Protein AF-A0A7C7EI63-F1 (afdb_monomer_lite)

Sequence (314 aa):
MAASKFYIKRIAAGIENISIYCFCPLELQDSSFSVWEKRGFAGEYRELDGTHIYKEIALLNDNMLSFCFCIQRNDSKWDRIYSAFRLQAVTQDGSAETAEGPCYVTEFDNISLSDYDYPRSHTIKGLQVNMVDDALKLGIGHAALNLNLPGIMIPEDTGDAIKYQMEGETFFFHRLRVEAFDKKVKELSDNGVAVTLILLNSKRWDGVLVHQELEQELIHPDYDPEGFISAFPIVTERGLKRFRAFVEFAAERYTRPDQRYGRACGYMSIVTETAILTGEWHIIHIPIIFSGRISGTIKQPGMTLTQARLHLKT

Foldseek 3Di:
DPAFQKAFPAWEDEQWKIKTKIKHWPLLVPWDKWKWKAAADPGDTDTDDCPAWDWDWDDPDPTMIIIITIHTQDPPQDGCQRIFMWMWTQGPVRDITIHYYGRHHPYYDHNAPFDDDQFDFPDPAEDADPDQVVCVVVRHQEYEYEDELLQWWDPDDPVPWDWFDHSNDTTTTDVVSLLVVLVSQASCQVSNHAYEYEYFYFCDDPNDGGDPVCCPQAAAPPDDPVDGTGAQNSNDPSSVVSVVSVLVVVQCQASDPVCPSHHHAHYAYDGPDPPPPPPDDDRPPPCSDYHDPPPDPPPDPPDDPPPPPPDDDD

Secondary structure (DSSP, 8-state):
-PPPS-EEEEEEE-SSEEEEEEEEEGGGTTSEEEEEEE-SSSPPEEEPPGGG-EEEEEEEETTEEEEEEEEESB-SS-BGGG-EEEEEEE-TTS-EEEPBS--S--EE-S--S--PPPPPPS---EEE-S-HHHHHHTT-SEEEEEEEHHHHEESS--SSPEEEEETTEEEEE-HHHHHHHHHHHHHHHHTT-EEEEEEE--SEETTEEPPGGGHHHHS-TT--TT-SSPPP-TTSHHHHHHHHHHHHHHHHHHS-TT-BTB-EEEEEE----S-TTT------------S---------TT------------

pLDDT: mean 78.02, std 22.66, range [21.31, 98.12]

Structure (mmCIF, N/CA/C/O backbone):
data_AF-A0A7C7EI63-F1
#
_entry.id   AF-A0A7C7EI63-F1
#
loop_
_atom_site.group_PDB
_atom_site.id
_atom_site.type_symbol
_atom_site.label_atom_id
_atom_site.label_alt_id
_atom_site.label_comp_id
_atom_site.label_asym_id
_atom_site.label_entity_id
_atom_site.label_seq_id
_atom_site.pdbx_PDB_ins_code
_atom_site.Cartn_x
_atom_site.Cartn_y
_atom_site.Cartn_z
_atom_site.occupancy
_atom_site.B_iso_or_equiv
_atom_site.auth_seq_id
_atom_site.auth_comp_id
_atom_site.auth_asym_id
_atom_site.auth_atom_id
_atom_site.pdbx_PDB_model_num
ATOM 1 N N . MET A 1 1 ? 5.457 1.709 -37.544 1.00 39.84 1 MET A N 1
ATOM 2 C CA . MET A 1 1 ? 6.493 1.291 -36.578 1.00 39.84 1 MET A CA 1
ATOM 3 C C . MET A 1 1 ? 6.484 -0.224 -36.567 1.00 39.84 1 MET A C 1
ATOM 5 O O . MET A 1 1 ? 5.399 -0.782 -36.464 1.00 39.84 1 MET A O 1
ATOM 9 N N . ALA A 1 2 ? 7.622 -0.872 -36.818 1.00 43.53 2 ALA A N 1
ATOM 10 C CA . ALA A 1 2 ? 7.713 -2.324 -36.686 1.00 43.53 2 ALA A CA 1
ATOM 11 C C . ALA A 1 2 ? 7.517 -2.675 -35.203 1.00 43.53 2 ALA A C 1
ATOM 13 O O . ALA A 1 2 ? 8.100 -1.998 -34.360 1.00 43.53 2 ALA A O 1
ATOM 14 N N . ALA A 1 3 ? 6.660 -3.652 -34.902 1.00 52.16 3 ALA A N 1
ATOM 15 C CA . ALA A 1 3 ? 6.507 -4.162 -33.541 1.00 52.16 3 ALA A CA 1
ATOM 16 C C . ALA A 1 3 ? 7.864 -4.685 -33.058 1.00 52.16 3 ALA A C 1
ATOM 18 O O . ALA A 1 3 ? 8.558 -5.347 -33.841 1.00 52.16 3 ALA A O 1
ATOM 19 N N . SER A 1 4 ? 8.251 -4.373 -31.819 1.00 58.38 4 SER A N 1
ATOM 20 C CA . SER A 1 4 ? 9.482 -4.926 -31.257 1.00 58.38 4 SER A CA 1
ATOM 21 C C . SER A 1 4 ? 9.412 -6.448 -31.314 1.00 58.38 4 SER A C 1
ATOM 23 O O . SER A 1 4 ? 8.403 -7.060 -30.957 1.00 58.38 4 SER A O 1
ATOM 25 N N . LYS A 1 5 ? 10.485 -7.083 -31.789 1.00 70.50 5 LYS A N 1
ATOM 26 C CA . LYS A 1 5 ? 10.564 -8.545 -31.822 1.00 70.50 5 LYS A CA 1
ATOM 27 C C . LYS A 1 5 ? 10.867 -9.118 -30.428 1.00 70.50 5 LYS A C 1
ATOM 29 O O . LYS A 1 5 ? 10.792 -10.329 -30.239 1.00 70.50 5 LYS A O 1
ATOM 34 N N . PHE A 1 6 ? 11.199 -8.255 -29.466 1.00 83.06 6 PHE A N 1
ATOM 35 C CA . PHE A 1 6 ? 11.640 -8.549 -28.109 1.00 83.06 6 PHE A CA 1
ATOM 36 C C . PHE A 1 6 ? 10.606 -8.074 -27.075 1.00 83.06 6 PHE A C 1
ATOM 38 O O . PHE A 1 6 ? 10.166 -6.927 -27.100 1.00 83.06 6 PHE A O 1
ATOM 45 N N . TYR A 1 7 ? 10.203 -8.949 -26.149 1.00 87.25 7 TYR A N 1
ATOM 46 C CA . TYR A 1 7 ? 9.080 -8.671 -25.246 1.00 87.25 7 TYR A CA 1
ATOM 47 C C . TYR A 1 7 ? 9.341 -9.155 -23.815 1.00 87.25 7 TYR A C 1
ATOM 49 O O . TYR A 1 7 ? 9.719 -10.308 -23.594 1.00 87.25 7 TYR A O 1
ATOM 57 N N . ILE A 1 8 ? 9.091 -8.298 -22.825 1.00 89.25 8 ILE A N 1
ATOM 58 C CA . ILE A 1 8 ? 9.022 -8.669 -21.410 1.00 89.25 8 ILE A CA 1
ATOM 59 C C . ILE A 1 8 ? 7.701 -9.407 -21.202 1.00 89.25 8 ILE A C 1
ATOM 61 O O . ILE A 1 8 ? 6.625 -8.849 -21.366 1.00 89.25 8 ILE A O 1
ATOM 65 N N . LYS A 1 9 ? 7.754 -10.679 -20.816 1.00 89.44 9 LYS A N 1
ATOM 66 C CA . LYS A 1 9 ? 6.553 -11.477 -20.550 1.00 89.44 9 LYS A CA 1
ATOM 67 C C . LYS A 1 9 ? 5.909 -11.100 -19.222 1.00 89.44 9 LYS A C 1
ATOM 69 O O . LYS A 1 9 ? 4.694 -10.948 -19.143 1.00 89.44 9 LYS A O 1
ATOM 74 N N . ARG A 1 10 ? 6.729 -11.049 -18.175 1.00 87.75 10 ARG A N 1
ATOM 75 C CA . ARG A 1 10 ? 6.315 -10.809 -16.791 1.00 87.75 10 ARG A CA 1
ATOM 76 C C . ARG A 1 10 ? 7.506 -10.342 -15.970 1.00 87.75 10 ARG A C 1
ATOM 78 O O . ARG A 1 10 ? 8.650 -10.683 -16.279 1.00 87.75 10 ARG A O 1
ATOM 85 N N . ILE A 1 11 ? 7.213 -9.635 -14.889 1.00 88.31 11 ILE A N 1
ATOM 86 C CA . ILE A 1 11 ? 8.196 -9.248 -13.882 1.00 88.31 11 ILE A CA 1
ATOM 87 C C . ILE A 1 11 ? 7.700 -9.795 -12.548 1.00 88.31 11 ILE A C 1
ATOM 89 O O . ILE A 1 11 ? 6.614 -9.431 -12.099 1.00 88.31 11 ILE A O 1
ATOM 93 N N . ALA A 1 12 ? 8.470 -10.692 -11.940 1.00 88.06 12 ALA A N 1
ATOM 94 C CA . ALA A 1 12 ? 8.132 -11.309 -10.667 1.00 88.06 12 ALA A CA 1
ATOM 95 C C . ALA A 1 12 ? 9.014 -10.745 -9.554 1.00 88.06 12 ALA A C 1
ATOM 97 O O . ALA A 1 12 ? 10.222 -10.611 -9.731 1.00 88.06 12 ALA A O 1
ATOM 98 N N . ALA A 1 13 ? 8.428 -10.442 -8.403 1.00 87.25 13 ALA A N 1
ATOM 99 C CA . ALA A 1 13 ? 9.175 -10.107 -7.202 1.00 87.25 13 ALA A CA 1
ATOM 100 C C . ALA A 1 13 ? 9.195 -11.288 -6.234 1.00 87.25 13 ALA A C 1
ATOM 102 O O . ALA A 1 13 ? 8.152 -11.876 -5.963 1.00 87.25 13 ALA A O 1
ATOM 103 N N . GLY A 1 14 ? 10.375 -11.584 -5.698 1.00 85.88 14 GLY A N 1
ATOM 104 C CA . GLY A 1 14 ? 10.621 -12.456 -4.554 1.00 85.88 14 GLY A CA 1
ATOM 105 C C . GLY A 1 14 ? 10.987 -11.653 -3.296 1.00 85.88 14 GLY A C 1
ATOM 106 O O . GLY A 1 14 ? 10.999 -10.418 -3.298 1.00 85.88 14 GLY A O 1
ATOM 107 N N . ILE A 1 15 ? 11.300 -12.349 -2.197 1.00 83.88 15 ILE A N 1
ATOM 108 C CA . ILE A 1 15 ? 11.750 -11.697 -0.949 1.00 83.88 15 ILE A CA 1
ATOM 109 C C . ILE A 1 15 ? 13.032 -10.889 -1.191 1.00 83.88 15 ILE A C 1
ATOM 111 O O . ILE A 1 15 ? 13.127 -9.746 -0.753 1.00 83.88 15 ILE A O 1
ATOM 115 N N . GLU A 1 16 ? 13.991 -11.460 -1.920 1.00 86.31 16 GLU A N 1
ATOM 116 C CA . GLU A 1 16 ? 15.327 -10.871 -2.082 1.00 86.31 16 GLU A CA 1
ATOM 117 C C . GLU A 1 16 ? 15.593 -10.313 -3.482 1.00 86.31 16 GLU A C 1
ATOM 119 O O . GLU A 1 16 ? 16.470 -9.465 -3.637 1.00 86.31 16 GLU A O 1
ATOM 124 N N . ASN A 1 17 ? 14.836 -10.745 -4.497 1.00 88.69 17 ASN A N 1
ATOM 125 C CA . ASN A 1 17 ? 15.153 -10.496 -5.905 1.00 88.69 17 ASN A CA 1
ATOM 126 C C . ASN A 1 17 ? 13.921 -10.091 -6.723 1.00 88.69 17 ASN A C 1
ATOM 128 O O . ASN A 1 17 ? 12.802 -10.473 -6.398 1.00 88.69 17 ASN A O 1
ATOM 132 N N . ILE A 1 18 ? 14.137 -9.363 -7.816 1.00 89.31 18 ILE A N 1
ATOM 133 C CA . ILE A 1 18 ? 13.181 -9.171 -8.909 1.00 89.31 18 ILE A CA 1
ATOM 134 C C . ILE A 1 18 ? 13.685 -9.969 -10.115 1.00 89.31 18 ILE A C 1
ATOM 136 O O . ILE A 1 18 ? 14.861 -9.886 -10.467 1.00 89.31 18 ILE A O 1
ATOM 140 N N . SER A 1 19 ? 12.798 -10.720 -10.758 1.00 90.62 19 SER A N 1
ATOM 141 C CA . SER A 1 19 ? 13.077 -11.532 -11.940 1.00 90.62 19 SER A CA 1
ATOM 142 C C . SER A 1 19 ? 12.274 -11.018 -13.133 1.00 90.62 19 SER A C 1
ATOM 144 O O . SER A 1 19 ? 11.042 -11.025 -13.120 1.00 90.62 19 SER A O 1
ATOM 146 N N . ILE A 1 20 ? 12.969 -10.576 -14.178 1.00 90.44 20 ILE A N 1
ATOM 147 C CA . ILE A 1 20 ? 12.389 -10.059 -15.420 1.00 90.44 20 ILE A CA 1
ATOM 148 C C . ILE A 1 20 ? 12.480 -11.167 -16.471 1.00 90.44 20 ILE A C 1
ATOM 150 O O . ILE A 1 20 ? 13.572 -11.509 -16.925 1.00 90.44 20 ILE A O 1
ATOM 154 N N . TYR A 1 21 ? 11.333 -11.735 -16.844 1.00 88.69 21 TYR A N 1
ATOM 155 C CA . TYR A 1 21 ? 11.248 -12.822 -17.817 1.00 88.69 21 TYR A CA 1
ATOM 156 C C . TYR A 1 21 ? 10.906 -12.269 -19.190 1.00 88.69 21 TYR A C 1
ATOM 158 O O . TYR A 1 21 ? 9.874 -11.619 -19.355 1.00 88.69 21 TYR A O 1
ATOM 166 N N . CYS A 1 22 ? 11.726 -12.585 -20.183 1.00 87.88 22 CYS A N 1
ATOM 167 C CA . CYS A 1 22 ? 11.640 -12.014 -21.519 1.00 87.88 22 CYS A CA 1
ATOM 168 C C . CYS A 1 22 ? 11.670 -13.097 -22.586 1.00 87.88 22 CYS A C 1
ATOM 170 O O . CYS A 1 22 ? 12.316 -14.132 -22.427 1.00 87.88 22 CYS A O 1
ATOM 172 N N . PHE A 1 23 ? 11.010 -12.815 -23.701 1.00 86.88 23 PHE A N 1
ATOM 173 C CA . PHE A 1 23 ? 11.104 -13.586 -24.927 1.00 86.88 23 PHE A CA 1
ATOM 174 C C . PHE A 1 23 ? 11.865 -12.788 -25.966 1.00 86.88 23 PHE A C 1
ATOM 176 O O . PHE A 1 23 ? 11.575 -11.612 -26.186 1.00 86.88 23 PHE A O 1
ATOM 183 N N . CYS A 1 24 ? 12.853 -13.430 -26.575 1.00 82.56 24 CYS A N 1
ATOM 184 C CA . CYS A 1 24 ? 13.754 -12.802 -27.518 1.00 82.56 24 CYS A CA 1
ATOM 185 C C . CYS A 1 24 ? 13.968 -13.715 -28.731 1.00 82.56 24 CYS A C 1
ATOM 187 O O . CYS A 1 24 ? 14.211 -14.910 -28.542 1.00 82.56 24 CYS A O 1
ATOM 189 N N . PRO A 1 25 ? 13.894 -13.198 -29.965 1.00 81.81 25 PRO A N 1
ATOM 190 C CA . PRO A 1 25 ? 14.196 -13.975 -31.157 1.00 81.81 25 PRO A CA 1
ATOM 191 C C . PRO A 1 25 ? 15.646 -14.449 -31.142 1.00 81.81 25 PRO A C 1
ATOM 193 O O . PRO A 1 25 ? 16.531 -13.750 -30.646 1.00 81.81 25 PRO A O 1
ATOM 196 N N . LEU A 1 26 ? 15.899 -15.601 -31.762 1.00 79.06 26 LEU A N 1
ATOM 197 C CA . LEU A 1 26 ? 17.250 -16.160 -31.876 1.00 79.06 26 LEU A CA 1
ATOM 198 C C . LEU A 1 26 ? 18.239 -15.190 -32.559 1.00 79.06 26 LEU A C 1
ATOM 200 O O . LEU A 1 26 ? 19.410 -15.155 -32.200 1.00 79.06 26 LEU A O 1
ATOM 204 N N . GLU A 1 27 ? 17.756 -14.344 -33.476 1.00 77.88 27 GLU A N 1
ATOM 205 C CA . GLU A 1 27 ? 18.537 -13.295 -34.161 1.00 77.88 27 GLU A CA 1
ATOM 206 C C . GLU A 1 27 ? 19.251 -12.331 -33.196 1.00 77.88 27 GLU A C 1
ATOM 208 O O . GLU A 1 27 ? 20.302 -11.790 -33.527 1.00 77.88 27 GLU A O 1
ATOM 213 N N . LEU A 1 28 ? 18.693 -12.114 -32.001 1.00 75.12 28 LEU A N 1
ATOM 214 C CA . LEU A 1 28 ? 19.226 -11.190 -31.000 1.00 75.12 28 LEU A CA 1
ATOM 215 C C . LEU A 1 28 ? 20.068 -11.896 -29.924 1.00 75.12 28 LEU A C 1
ATOM 217 O O . LEU A 1 28 ? 20.476 -11.248 -28.960 1.00 75.12 28 LEU A O 1
ATOM 221 N N . GLN A 1 29 ? 20.349 -13.198 -30.066 1.00 76.06 29 GLN A N 1
ATOM 222 C CA . GLN A 1 29 ? 21.056 -14.001 -29.059 1.00 76.06 29 GLN A CA 1
ATOM 223 C C . GLN A 1 29 ? 22.403 -13.395 -28.637 1.00 76.06 29 GLN A C 1
ATOM 225 O O . GLN A 1 29 ? 22.700 -13.360 -27.440 1.00 76.06 29 GLN A O 1
ATOM 230 N N . ASP A 1 30 ? 23.166 -12.887 -29.607 1.00 77.81 30 ASP A N 1
ATOM 231 C CA . ASP A 1 30 ? 24.508 -12.322 -29.409 1.00 77.81 30 ASP A CA 1
ATOM 232 C C . ASP A 1 30 ? 24.498 -10.811 -29.115 1.00 77.81 30 ASP A C 1
ATOM 234 O O . ASP A 1 30 ? 25.547 -10.164 -29.122 1.00 77.81 30 ASP A O 1
ATOM 238 N N . SER A 1 31 ? 23.320 -10.227 -28.876 1.00 80.62 31 SER A N 1
ATOM 239 C CA . SER A 1 31 ? 23.189 -8.816 -28.502 1.00 80.62 31 SER A CA 1
ATOM 240 C C . SER A 1 31 ? 23.641 -8.583 -27.062 1.00 80.62 31 SER A C 1
ATOM 242 O O . SER A 1 31 ? 23.518 -9.454 -26.194 1.00 80.62 31 SER A O 1
ATOM 244 N N . SER A 1 32 ? 24.110 -7.369 -26.781 1.00 83.19 32 SER A N 1
ATOM 245 C CA . SER A 1 32 ? 24.293 -6.910 -25.404 1.00 83.19 32 SER A CA 1
ATOM 246 C C . SER A 1 32 ? 22.939 -6.509 -24.822 1.00 83.19 32 SER A C 1
ATOM 248 O O . SER A 1 32 ? 22.162 -5.841 -25.497 1.00 83.19 32 SER A O 1
ATOM 250 N N . PHE A 1 33 ? 22.638 -6.902 -23.585 1.00 84.38 33 PHE A N 1
ATOM 251 C CA . PHE A 1 33 ? 21.370 -6.575 -22.928 1.00 84.38 33 PHE A CA 1
ATOM 252 C C . PHE A 1 33 ? 21.621 -5.730 -21.684 1.00 84.38 33 PHE A C 1
ATOM 254 O O . PHE A 1 33 ? 22.425 -6.120 -20.838 1.00 84.38 33 PHE A O 1
ATOM 261 N N . SER A 1 34 ? 20.886 -4.628 -21.542 1.00 87.25 34 SER A N 1
ATOM 262 C CA . SER A 1 34 ? 20.951 -3.741 -20.381 1.00 87.25 34 SER A CA 1
ATOM 263 C C . SER A 1 34 ? 19.581 -3.552 -19.737 1.00 87.25 34 SER A C 1
ATOM 265 O O . SER A 1 34 ? 18.569 -3.325 -20.409 1.00 87.25 34 SER A O 1
ATOM 267 N N . VAL A 1 35 ? 19.543 -3.672 -18.408 1.00 89.31 35 VAL A N 1
ATOM 268 C CA . VAL A 1 35 ? 18.341 -3.450 -17.596 1.00 89.31 35 VAL A CA 1
ATOM 269 C C . VAL A 1 35 ? 18.359 -2.010 -17.106 1.00 89.31 35 VAL A C 1
ATOM 271 O O . VAL A 1 35 ? 19.329 -1.565 -16.501 1.00 89.31 35 VAL A O 1
ATOM 274 N N . TRP A 1 36 ? 17.264 -1.297 -17.325 1.00 90.38 36 TRP A N 1
ATOM 275 C CA . TRP A 1 36 ? 17.093 0.091 -16.926 1.00 90.38 36 TRP A CA 1
ATOM 276 C C . TRP A 1 36 ? 16.012 0.200 -15.863 1.00 90.38 36 TRP A C 1
ATOM 278 O O . TRP A 1 36 ? 14.928 -0.360 -16.011 1.00 90.38 36 TRP A O 1
ATOM 288 N N . GLU A 1 37 ? 16.281 0.971 -14.821 1.00 90.31 37 GLU A N 1
ATOM 289 C CA . GLU A 1 37 ? 15.356 1.260 -13.735 1.00 90.31 37 GLU A CA 1
ATOM 290 C C . GLU A 1 37 ? 14.942 2.730 -13.749 1.00 90.31 37 GLU A C 1
ATOM 292 O O . GLU A 1 37 ? 15.786 3.620 -13.807 1.00 90.31 37 GLU A O 1
ATOM 297 N N . LYS A 1 38 ? 13.648 2.987 -13.564 1.00 86.69 38 LYS A N 1
ATOM 298 C CA . LYS A 1 38 ? 13.121 4.284 -13.145 1.00 86.69 38 LYS A CA 1
ATOM 299 C C . LYS A 1 38 ? 12.535 4.174 -11.738 1.00 86.69 38 LYS A C 1
ATOM 301 O O . LYS A 1 38 ? 11.585 3.421 -11.517 1.00 86.69 38 LYS A O 1
ATOM 306 N N . ARG A 1 39 ? 13.064 4.967 -10.801 1.00 82.00 39 ARG A N 1
ATOM 307 C CA . ARG A 1 39 ? 12.530 5.094 -9.433 1.00 82.00 39 ARG A CA 1
ATOM 308 C C . ARG A 1 39 ? 11.515 6.229 -9.363 1.00 82.00 39 ARG A C 1
ATOM 310 O O . ARG A 1 39 ? 11.817 7.353 -9.757 1.00 82.00 39 ARG A O 1
ATOM 317 N N . GLY A 1 40 ? 10.327 5.938 -8.836 1.00 66.94 40 GLY A N 1
ATOM 318 C CA . GLY A 1 40 ? 9.240 6.911 -8.731 1.00 66.94 40 GLY A CA 1
ATOM 319 C C . GLY A 1 40 ? 8.640 7.320 -10.083 1.00 66.94 40 GLY A C 1
ATOM 320 O O . GLY A 1 40 ? 9.071 6.893 -11.157 1.00 66.94 40 GLY A O 1
ATOM 321 N N . PHE A 1 41 ? 7.596 8.150 -10.034 1.00 64.38 41 PHE A N 1
ATOM 322 C CA . PHE A 1 41 ? 6.859 8.543 -11.237 1.00 64.38 41 PHE A CA 1
ATOM 323 C C . PHE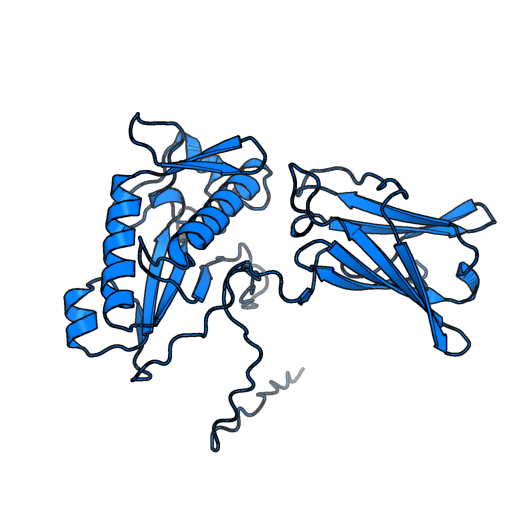 A 1 41 ? 7.676 9.479 -12.146 1.00 64.38 41 PHE A C 1
ATOM 325 O O . PHE A 1 41 ? 7.772 9.225 -13.351 1.00 64.38 41 PHE A O 1
ATOM 332 N N . ALA A 1 42 ? 8.320 10.490 -11.549 1.00 61.81 42 ALA A N 1
ATOM 333 C CA . ALA A 1 42 ? 9.076 11.555 -12.218 1.00 61.81 42 ALA A CA 1
ATOM 334 C C . ALA A 1 42 ? 10.578 11.260 -12.420 1.00 61.81 42 ALA A C 1
ATOM 336 O O . ALA A 1 42 ? 11.312 12.127 -12.887 1.00 61.81 42 ALA A O 1
ATOM 337 N N . GLY A 1 43 ? 11.055 10.068 -12.048 1.00 69.12 43 GLY A N 1
ATOM 338 C CA . GLY A 1 43 ? 12.463 9.706 -12.204 1.00 69.12 43 GLY A CA 1
ATOM 339 C C . GLY A 1 43 ? 12.886 9.540 -13.666 1.00 69.12 43 GLY A C 1
ATOM 340 O O . GLY A 1 43 ? 12.068 9.304 -14.555 1.00 69.12 43 GLY A O 1
ATOM 341 N N . GLU A 1 44 ? 14.191 9.593 -13.910 1.00 83.12 44 GLU A N 1
ATOM 342 C CA . GLU A 1 44 ? 14.780 9.181 -15.186 1.00 83.12 44 GLU A CA 1
ATOM 343 C C . GLU A 1 44 ? 15.156 7.698 -15.147 1.00 83.12 44 GLU A C 1
ATOM 345 O O . GLU A 1 44 ? 15.426 7.141 -14.079 1.00 83.12 44 GLU A O 1
ATOM 350 N N . TYR A 1 45 ? 15.176 7.058 -16.318 1.00 86.69 45 TYR A N 1
ATOM 351 C CA . TYR A 1 45 ? 15.693 5.699 -16.438 1.00 86.69 45 TYR A CA 1
ATOM 352 C C . TYR A 1 45 ? 17.213 5.708 -16.298 1.00 86.69 45 TYR A C 1
ATOM 354 O O . TYR A 1 45 ? 17.898 6.490 -16.953 1.00 86.69 45 TYR A O 1
ATOM 362 N N . ARG A 1 46 ? 17.734 4.811 -15.465 1.00 88.50 46 ARG A N 1
ATOM 363 C CA . ARG A 1 46 ? 19.165 4.604 -15.236 1.00 88.50 46 ARG A CA 1
ATOM 364 C C . ARG A 1 46 ? 19.505 3.146 -15.483 1.00 88.50 46 ARG A C 1
ATOM 366 O O . ARG A 1 46 ? 18.763 2.267 -15.048 1.00 88.50 46 ARG A O 1
ATOM 373 N N . GLU A 1 47 ? 20.604 2.900 -16.177 1.00 88.62 47 GLU A N 1
ATOM 374 C CA . GLU A 1 47 ? 21.115 1.550 -16.389 1.00 88.62 47 GLU A CA 1
ATOM 375 C C . GLU A 1 47 ? 21.573 0.952 -15.052 1.00 88.62 47 GLU A C 1
ATOM 377 O O . GLU A 1 47 ? 22.175 1.640 -14.225 1.00 88.62 47 GLU A O 1
ATOM 382 N N . LEU A 1 48 ? 21.225 -0.310 -14.810 1.00 85.00 48 LEU A N 1
ATOM 383 C CA . LEU A 1 48 ? 21.658 -1.050 -13.633 1.00 85.00 48 LEU A CA 1
ATOM 384 C C . LEU A 1 48 ? 22.995 -1.731 -13.910 1.00 85.00 48 LEU A C 1
ATOM 386 O O . LEU A 1 48 ? 23.135 -2.449 -14.899 1.00 85.00 48 LEU A O 1
ATOM 390 N N . ASP A 1 49 ? 23.947 -1.555 -12.994 1.00 73.31 49 ASP A N 1
ATOM 391 C CA . ASP A 1 49 ? 25.261 -2.184 -13.090 1.00 73.31 49 ASP A CA 1
ATOM 392 C C . ASP A 1 49 ? 25.142 -3.718 -13.166 1.00 73.31 49 ASP A C 1
ATOM 394 O O . ASP A 1 49 ? 24.514 -4.369 -12.325 1.00 73.31 49 ASP A O 1
ATOM 398 N N . GLY A 1 50 ? 25.805 -4.310 -14.164 1.00 63.03 50 GLY A N 1
ATOM 399 C CA . GLY A 1 50 ? 25.757 -5.745 -14.485 1.00 63.03 50 GLY A CA 1
ATOM 400 C C . GLY A 1 50 ? 26.312 -6.699 -13.422 1.00 63.03 50 GLY A C 1
ATOM 401 O O . GLY A 1 50 ? 26.267 -7.910 -13.608 1.00 63.03 50 GLY A O 1
ATOM 402 N N . THR A 1 51 ? 26.825 -6.193 -12.300 1.00 51.41 51 THR A N 1
ATOM 403 C CA . THR A 1 51 ? 27.461 -6.995 -11.239 1.00 51.41 51 THR A CA 1
ATOM 404 C C . THR A 1 51 ? 26.486 -7.896 -10.478 1.00 51.41 51 THR A C 1
ATOM 406 O O . THR A 1 51 ? 26.919 -8.871 -9.872 1.00 51.41 51 THR A O 1
ATOM 409 N N . HIS A 1 52 ? 25.183 -7.604 -10.537 1.00 52.81 52 HIS A N 1
ATOM 410 C CA . HIS A 1 52 ? 24.123 -8.356 -9.851 1.00 52.81 52 HIS A CA 1
ATOM 411 C C . HIS A 1 52 ? 23.032 -8.841 -10.810 1.00 52.81 52 HIS A C 1
ATOM 413 O O . HIS A 1 52 ? 21.950 -9.210 -10.364 1.00 52.81 52 HIS A O 1
ATOM 419 N N . ILE A 1 53 ? 23.307 -8.815 -12.119 1.00 61.28 53 ILE A N 1
ATOM 420 C CA . ILE A 1 53 ? 22.392 -9.280 -13.157 1.00 61.28 53 ILE A CA 1
ATOM 421 C C . ILE A 1 53 ? 22.842 -10.670 -13.601 1.00 61.28 53 ILE A C 1
ATOM 423 O O . ILE A 1 53 ? 23.828 -10.822 -14.319 1.00 61.28 53 ILE A O 1
ATOM 427 N N . TYR A 1 54 ? 22.104 -11.698 -13.189 1.00 60.97 54 TYR A N 1
ATOM 428 C CA . TYR A 1 54 ? 22.268 -13.045 -13.736 1.00 60.97 54 TYR A CA 1
ATOM 429 C C . TYR A 1 54 ? 21.261 -13.275 -14.864 1.00 60.97 54 TYR A C 1
ATOM 431 O O . TYR A 1 54 ? 20.082 -12.948 -14.710 1.00 60.97 54 TYR A O 1
ATOM 439 N N . LYS A 1 55 ? 21.746 -13.814 -15.991 1.00 66.69 55 LYS A N 1
ATOM 440 C CA . LYS A 1 55 ? 20.972 -14.128 -17.196 1.00 66.69 55 LYS A CA 1
ATOM 441 C C . LYS A 1 55 ? 20.868 -15.642 -17.354 1.00 66.69 55 LYS A C 1
ATOM 443 O O . LYS A 1 55 ? 21.855 -16.292 -17.692 1.00 66.69 55 LYS A O 1
ATOM 448 N N . GLU A 1 56 ? 19.671 -16.190 -17.184 1.00 64.94 56 GLU A N 1
ATOM 449 C CA . GLU A 1 56 ? 19.372 -17.550 -17.648 1.00 64.94 56 GLU A CA 1
ATOM 450 C C . GLU A 1 56 ? 18.865 -17.510 -19.080 1.00 64.94 56 GLU A C 1
ATOM 452 O O . GLU A 1 56 ? 18.079 -16.631 -19.435 1.00 64.94 56 GLU A O 1
ATOM 457 N N . ILE A 1 57 ? 19.309 -18.467 -19.894 1.00 71.62 57 ILE A N 1
ATOM 458 C CA . ILE A 1 57 ? 18.892 -18.623 -21.285 1.00 71.62 57 ILE A CA 1
ATOM 459 C C . ILE A 1 57 ? 18.313 -20.020 -21.449 1.00 71.62 57 ILE A C 1
ATOM 461 O O . ILE A 1 57 ? 18.994 -21.006 -21.177 1.00 71.62 57 ILE A O 1
ATOM 465 N N . ALA A 1 58 ? 17.084 -20.108 -21.944 1.00 75.31 58 ALA A N 1
ATOM 466 C CA . ALA A 1 58 ? 16.488 -21.373 -22.351 1.00 75.31 58 ALA A CA 1
ATOM 467 C C . ALA A 1 58 ? 15.929 -21.256 -23.768 1.00 75.31 58 ALA A C 1
ATOM 469 O O . ALA A 1 58 ? 15.267 -20.271 -24.095 1.00 75.31 58 ALA A O 1
ATOM 470 N N . LEU A 1 59 ? 16.163 -22.267 -24.606 1.00 72.06 59 LEU A N 1
ATOM 471 C CA . LEU A 1 59 ? 15.466 -22.373 -25.886 1.00 72.06 59 LEU A CA 1
ATOM 472 C C . LEU A 1 59 ? 13.994 -22.704 -25.616 1.00 72.06 59 LEU A C 1
ATOM 474 O O . LEU A 1 59 ? 13.695 -23.687 -24.939 1.00 72.06 59 LEU A O 1
ATOM 478 N N . LEU A 1 60 ? 13.076 -21.894 -26.141 1.00 72.69 60 LEU A N 1
ATOM 479 C CA . LEU A 1 60 ? 11.639 -22.187 -26.091 1.00 72.69 60 LEU A CA 1
ATOM 480 C C . LEU A 1 60 ? 11.203 -23.000 -27.308 1.00 72.69 60 LEU A C 1
ATOM 482 O O . LEU A 1 60 ? 10.333 -23.860 -27.201 1.00 72.69 60 LEU A O 1
ATOM 486 N N . ASN A 1 61 ? 11.780 -22.682 -28.465 1.00 75.62 61 ASN A N 1
ATOM 487 C CA . ASN A 1 61 ? 11.610 -23.364 -29.743 1.00 75.62 61 ASN A CA 1
ATOM 488 C C . ASN A 1 61 ? 12.719 -22.913 -30.709 1.00 75.62 61 ASN A C 1
ATOM 490 O O . ASN A 1 61 ? 13.545 -22.075 -30.348 1.00 75.62 61 ASN A O 1
ATOM 494 N N . ASP A 1 62 ? 12.693 -23.428 -31.940 1.00 73.25 62 ASP A N 1
ATOM 495 C CA . ASP A 1 62 ? 13.723 -23.210 -32.967 1.00 73.25 62 ASP A CA 1
ATOM 496 C C . ASP A 1 62 ? 14.006 -21.730 -33.298 1.00 73.25 62 ASP A C 1
ATOM 498 O O . ASP A 1 62 ? 15.069 -21.425 -33.828 1.00 73.25 62 ASP A O 1
ATOM 502 N N . ASN A 1 63 ? 13.099 -20.802 -32.959 1.00 78.75 63 ASN A N 1
ATOM 503 C CA . ASN A 1 63 ? 13.212 -19.382 -33.311 1.00 78.75 63 ASN A CA 1
ATOM 504 C C . ASN A 1 63 ? 13.195 -18.423 -32.102 1.00 78.75 63 ASN A C 1
ATOM 506 O O . ASN A 1 63 ? 13.330 -17.212 -32.294 1.00 78.75 63 ASN A O 1
ATOM 510 N N . MET A 1 64 ? 13.004 -18.917 -30.872 1.00 79.94 64 MET A N 1
ATOM 511 C CA . MET A 1 64 ? 12.742 -18.073 -29.698 1.00 79.94 64 MET A CA 1
ATOM 512 C C . MET A 1 64 ? 13.496 -18.545 -28.450 1.00 79.94 64 MET A C 1
ATOM 514 O O . MET A 1 64 ? 13.434 -19.712 -28.056 1.00 79.94 64 MET A O 1
ATOM 518 N N . LEU A 1 65 ? 14.135 -17.593 -27.775 1.00 81.75 65 LEU A N 1
ATOM 519 C CA . LEU A 1 65 ? 14.811 -17.753 -26.494 1.00 81.75 65 LEU A CA 1
ATOM 520 C C . LEU A 1 65 ? 13.975 -17.153 -25.358 1.00 81.75 65 LEU A C 1
ATOM 522 O O . LEU A 1 65 ? 13.329 -16.115 -25.510 1.00 81.75 65 LEU A O 1
ATOM 526 N N . SER A 1 66 ? 14.027 -17.797 -24.195 1.00 83.81 66 SER A N 1
ATOM 527 C CA . SER A 1 66 ? 13.622 -17.229 -22.914 1.00 83.81 66 SER A CA 1
ATOM 528 C C . SER A 1 66 ? 14.854 -16.679 -22.216 1.00 83.81 66 SER A C 1
ATOM 530 O O . SER A 1 66 ? 15.812 -17.422 -22.002 1.00 83.81 66 SER A O 1
ATOM 532 N N . PHE A 1 67 ? 14.798 -15.416 -21.806 1.00 84.00 67 PHE A N 1
ATOM 533 C CA . PHE A 1 67 ? 15.781 -14.813 -20.914 1.00 84.00 67 PHE A CA 1
ATOM 534 C C . PHE A 1 67 ? 15.156 -14.506 -19.559 1.00 84.00 67 PHE A C 1
ATOM 536 O O . PHE A 1 67 ? 14.011 -14.060 -19.495 1.00 84.00 67 PHE A O 1
ATOM 543 N N . CYS A 1 68 ? 15.900 -14.725 -18.480 1.00 86.69 68 CYS A N 1
ATOM 544 C CA . CYS A 1 68 ? 15.530 -14.244 -17.152 1.00 86.69 68 CYS A CA 1
ATOM 545 C C . CYS A 1 68 ? 16.657 -13.382 -16.601 1.00 86.69 68 CYS A C 1
ATOM 547 O O . CYS A 1 68 ? 17.769 -13.881 -16.459 1.00 86.69 68 CYS A O 1
ATOM 549 N N . PHE A 1 69 ? 16.362 -12.120 -16.293 1.00 88.25 69 PHE A N 1
ATOM 550 C CA . PHE A 1 69 ? 17.276 -11.217 -15.599 1.00 88.25 69 PHE A CA 1
ATOM 551 C C . PHE A 1 69 ? 16.874 -11.146 -14.129 1.00 88.25 69 PHE A C 1
ATOM 553 O O . PHE A 1 69 ? 15.764 -10.716 -13.820 1.00 88.25 69 PHE A O 1
ATOM 560 N N . CYS A 1 70 ? 17.761 -11.562 -13.231 1.00 87.75 70 CYS A N 1
ATOM 561 C CA . CYS A 1 70 ? 17.551 -11.442 -11.789 1.00 87.75 70 CYS A CA 1
ATOM 562 C C . CYS A 1 70 ? 18.325 -10.240 -11.248 1.00 87.75 70 CYS A C 1
ATOM 564 O O . CYS A 1 70 ? 19.507 -10.118 -11.545 1.00 87.75 70 CYS A O 1
ATOM 566 N N . ILE A 1 71 ? 17.671 -9.384 -10.463 1.00 89.31 71 ILE A N 1
ATOM 567 C CA . ILE A 1 71 ? 18.261 -8.217 -9.788 1.00 89.31 71 ILE A CA 1
ATOM 568 C C . ILE A 1 71 ? 17.898 -8.235 -8.303 1.00 89.31 71 ILE A C 1
ATOM 570 O O . ILE A 1 71 ? 16.824 -8.705 -7.937 1.00 89.31 71 ILE A O 1
ATOM 574 N N . GLN A 1 72 ? 18.747 -7.679 -7.441 1.00 88.50 72 GLN A N 1
ATOM 575 C CA . GLN A 1 72 ? 18.439 -7.563 -6.014 1.00 88.50 72 GLN A CA 1
ATOM 576 C C . GLN A 1 72 ? 17.253 -6.616 -5.786 1.00 88.50 72 GLN A C 1
ATOM 578 O O . GLN A 1 72 ? 17.266 -5.486 -6.272 1.00 88.50 72 GLN A O 1
ATOM 583 N N . ARG A 1 73 ? 16.247 -7.045 -5.015 1.00 85.31 73 ARG A N 1
ATOM 584 C CA . ARG A 1 73 ? 15.030 -6.268 -4.730 1.00 85.31 73 ARG A CA 1
ATOM 585 C C . ARG A 1 73 ? 15.309 -5.020 -3.902 1.00 85.31 73 ARG A C 1
ATOM 587 O O . ARG A 1 73 ? 14.797 -3.959 -4.233 1.00 85.31 73 ARG A O 1
ATOM 594 N N . ASN A 1 74 ? 16.090 -5.144 -2.834 1.00 83.00 74 ASN A N 1
ATOM 595 C CA . ASN A 1 74 ? 16.357 -4.038 -1.916 1.00 83.00 74 ASN A CA 1
ATOM 596 C C . ASN A 1 74 ? 17.758 -3.472 -2.141 1.00 83.00 74 ASN A C 1
ATOM 598 O O . ASN A 1 74 ? 18.751 -4.135 -1.861 1.00 83.00 74 ASN A O 1
ATOM 602 N N . ASP A 1 75 ? 17.832 -2.218 -2.584 1.00 77.06 75 ASP A N 1
ATOM 603 C CA . ASP A 1 75 ? 19.082 -1.472 -2.768 1.00 77.06 75 ASP A CA 1
ATOM 604 C C . ASP A 1 75 ? 19.357 -0.565 -1.556 1.00 77.06 75 ASP A C 1
ATOM 606 O O . ASP A 1 75 ? 19.397 0.658 -1.684 1.00 77.06 75 ASP A O 1
ATOM 610 N N . SER A 1 76 ? 19.434 -1.167 -0.356 1.00 68.94 76 SER A N 1
ATOM 611 C CA . SER A 1 76 ? 19.673 -0.573 0.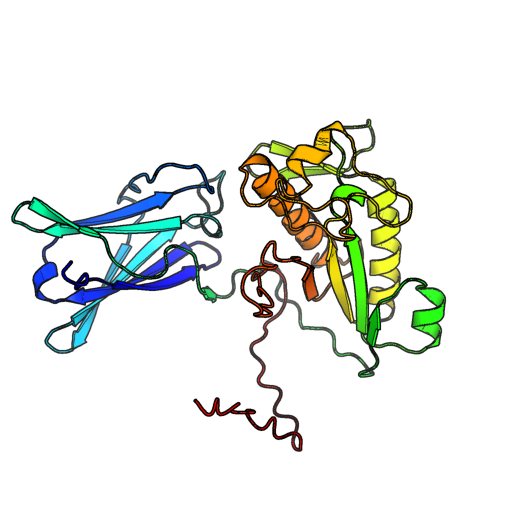988 1.00 68.94 76 SER A CA 1
ATOM 612 C C . SER A 1 76 ? 18.780 0.602 1.448 1.00 68.94 76 SER A C 1
ATOM 614 O O . SER A 1 76 ? 18.680 0.870 2.642 1.00 68.94 76 SER A O 1
ATOM 616 N N . LYS A 1 77 ? 18.145 1.325 0.529 1.00 75.88 77 LYS A N 1
ATOM 617 C CA . LYS A 1 77 ? 17.360 2.550 0.706 1.00 75.88 77 LYS A CA 1
ATOM 618 C C . LYS A 1 77 ? 16.100 2.563 -0.158 1.00 75.88 77 LYS A C 1
ATOM 620 O O . LYS A 1 77 ? 15.309 3.484 -0.017 1.00 75.88 77 LYS A O 1
ATOM 625 N N . TRP A 1 78 ? 15.949 1.612 -1.078 1.00 79.56 78 TRP A N 1
ATOM 626 C CA . TRP A 1 78 ? 14.847 1.572 -2.035 1.00 79.56 78 TRP A CA 1
ATOM 627 C C . TRP A 1 78 ? 14.417 0.131 -2.293 1.00 79.56 78 TRP A C 1
ATOM 629 O O . TRP A 1 78 ? 15.268 -0.724 -2.560 1.00 79.56 78 TRP A O 1
ATOM 639 N N . ASP A 1 79 ? 13.108 -0.111 -2.247 1.00 82.88 79 ASP A N 1
ATOM 640 C CA . ASP A 1 79 ? 12.502 -1.372 -2.672 1.00 82.88 79 ASP A CA 1
ATOM 641 C C . ASP A 1 79 ? 12.109 -1.276 -4.152 1.00 82.88 79 ASP A C 1
ATOM 643 O O . ASP A 1 79 ? 11.246 -0.488 -4.555 1.00 82.88 79 ASP A O 1
ATOM 647 N N . ARG A 1 80 ? 12.753 -2.097 -4.983 1.00 85.81 80 ARG A N 1
ATOM 648 C CA . ARG A 1 80 ? 12.565 -2.102 -6.436 1.00 85.81 80 ARG A CA 1
ATOM 649 C C . ARG A 1 80 ? 11.224 -2.678 -6.887 1.00 85.81 80 ARG A C 1
ATOM 651 O O . ARG A 1 80 ? 10.927 -2.605 -8.076 1.00 85.81 80 ARG A O 1
ATOM 658 N N . ILE A 1 81 ? 10.382 -3.183 -5.982 1.00 85.19 81 ILE A N 1
ATOM 659 C CA . ILE A 1 81 ? 8.983 -3.504 -6.308 1.00 85.19 81 ILE A CA 1
ATOM 660 C C . ILE A 1 81 ? 8.235 -2.289 -6.869 1.00 85.19 81 ILE A C 1
ATOM 662 O O . ILE A 1 81 ? 7.376 -2.439 -7.737 1.00 85.19 81 ILE A O 1
ATOM 666 N N . TYR A 1 82 ? 8.584 -1.086 -6.410 1.00 80.44 82 TYR A N 1
ATOM 667 C CA . TYR A 1 82 ? 7.959 0.162 -6.851 1.00 80.44 82 TYR A CA 1
ATOM 668 C C . TYR A 1 82 ? 8.621 0.778 -8.091 1.00 80.44 82 TYR A C 1
ATOM 670 O O . TYR A 1 82 ? 8.200 1.839 -8.560 1.00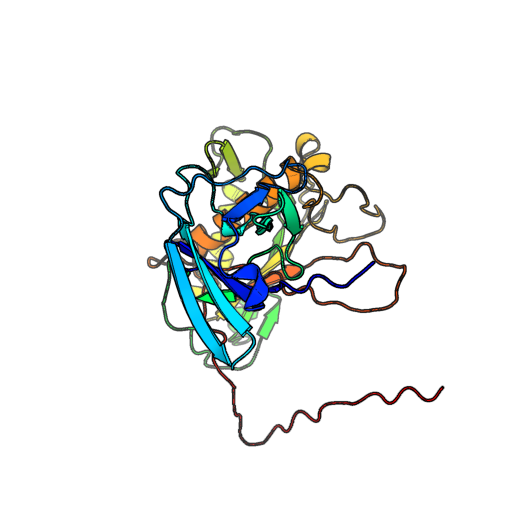 80.44 82 TYR A O 1
ATOM 678 N N . SER A 1 83 ? 9.681 0.156 -8.605 1.00 84.38 83 SER A N 1
ATOM 679 C CA . SER A 1 83 ? 10.414 0.652 -9.763 1.00 84.38 83 SER A CA 1
ATOM 680 C C . SER A 1 83 ? 9.742 0.251 -11.072 1.00 84.38 83 SER A C 1
ATOM 682 O O . SER A 1 83 ? 9.148 -0.821 -11.185 1.00 84.38 83 SER A O 1
ATOM 684 N N . ALA A 1 84 ? 9.884 1.110 -12.083 1.00 87.25 84 ALA A N 1
ATOM 685 C CA . ALA A 1 84 ? 9.613 0.724 -13.459 1.00 87.25 84 ALA A CA 1
ATOM 686 C C . ALA A 1 84 ? 10.899 0.205 -14.113 1.00 87.25 84 ALA A C 1
ATOM 688 O O . ALA A 1 84 ? 11.968 0.792 -13.939 1.00 87.25 84 ALA A O 1
ATOM 689 N N . PHE A 1 85 ? 10.791 -0.845 -14.911 1.00 89.38 85 PHE A N 1
ATOM 690 C CA . PHE A 1 85 ? 11.882 -1.479 -15.624 1.00 89.38 85 PHE A CA 1
ATOM 691 C C . PHE A 1 85 ? 11.713 -1.323 -17.128 1.00 89.38 85 PHE A C 1
ATOM 693 O O . PHE A 1 85 ? 10.607 -1.370 -17.669 1.00 89.38 85 PHE A O 1
ATOM 700 N N . ARG A 1 86 ? 12.842 -1.161 -17.806 1.00 90.62 86 ARG A N 1
ATOM 701 C CA . ARG A 1 86 ? 12.973 -1.294 -19.254 1.00 90.62 86 ARG A CA 1
ATOM 702 C C . ARG A 1 86 ? 14.147 -2.202 -19.549 1.00 90.62 86 ARG A C 1
ATOM 704 O O . ARG A 1 86 ? 15.098 -2.274 -18.778 1.00 90.62 86 ARG A O 1
ATOM 711 N N . LEU A 1 87 ? 14.074 -2.881 -20.677 1.00 89.00 87 LEU A N 1
ATOM 712 C CA . LEU A 1 87 ? 15.133 -3.755 -21.137 1.00 89.00 87 LEU A CA 1
ATOM 713 C C . LEU A 1 87 ? 15.509 -3.330 -22.544 1.00 89.00 87 LEU A C 1
ATOM 715 O O . LEU A 1 87 ? 14.629 -3.152 -23.385 1.00 89.00 87 LEU A O 1
ATOM 719 N N . GLN A 1 88 ? 16.799 -3.141 -22.780 1.00 88.62 88 GLN A N 1
ATOM 720 C CA . GLN A 1 88 ? 17.317 -2.735 -24.075 1.00 88.62 88 GLN A CA 1
ATOM 721 C C . GLN A 1 88 ? 18.291 -3.794 -24.582 1.00 88.62 88 GLN A C 1
ATOM 723 O O . GLN A 1 88 ? 19.119 -4.292 -23.822 1.00 88.62 88 GLN A O 1
ATOM 728 N N . ALA A 1 89 ? 18.167 -4.149 -25.856 1.00 85.75 89 ALA A N 1
ATOM 729 C CA . ALA A 1 89 ? 19.116 -4.977 -26.578 1.00 85.75 89 ALA A CA 1
ATOM 730 C C . ALA A 1 89 ? 19.907 -4.081 -27.538 1.00 85.75 89 ALA A C 1
ATOM 732 O O . ALA A 1 89 ? 19.311 -3.340 -28.317 1.00 85.75 89 ALA A O 1
ATOM 733 N N . VAL A 1 90 ? 21.234 -4.133 -27.479 1.00 85.06 90 VAL A N 1
ATOM 734 C CA . VAL A 1 90 ? 22.131 -3.481 -28.436 1.00 85.06 90 VAL A CA 1
ATOM 735 C C . VAL A 1 90 ? 22.727 -4.560 -29.329 1.00 85.06 90 VAL A C 1
ATOM 737 O O . VAL A 1 90 ? 23.469 -5.429 -28.860 1.00 85.06 90 VAL A O 1
ATOM 740 N N . THR A 1 91 ? 22.363 -4.523 -30.604 1.00 80.19 91 THR A N 1
ATOM 741 C CA . THR A 1 91 ? 22.792 -5.483 -31.623 1.00 80.19 91 THR A CA 1
ATOM 742 C C . THR A 1 91 ? 24.232 -5.217 -32.067 1.00 80.19 91 THR A C 1
ATOM 744 O O . THR A 1 91 ? 24.796 -4.153 -31.808 1.00 80.19 91 THR A O 1
ATOM 747 N N . GLN A 1 92 ? 24.862 -6.180 -32.748 1.00 76.00 92 GLN A N 1
ATOM 748 C CA . GLN A 1 92 ? 26.265 -6.056 -33.184 1.00 76.00 92 GLN A CA 1
ATOM 749 C C . GLN A 1 92 ? 26.502 -4.908 -34.181 1.00 76.00 92 GLN A C 1
ATOM 751 O O . GLN A 1 92 ? 27.594 -4.349 -34.230 1.00 76.00 92 GLN A O 1
ATOM 756 N N . ASP A 1 93 ? 25.484 -4.528 -34.950 1.00 79.00 93 ASP A N 1
ATOM 757 C CA . ASP A 1 93 ? 25.475 -3.361 -35.838 1.00 79.00 93 ASP A CA 1
ATOM 758 C C . ASP A 1 93 ? 25.253 -2.029 -35.092 1.00 79.00 93 ASP A C 1
ATOM 760 O O . ASP A 1 93 ? 25.221 -0.970 -35.716 1.00 79.00 93 ASP A O 1
ATOM 764 N N . GLY A 1 94 ? 25.140 -2.058 -33.759 1.00 77.06 94 GLY A N 1
ATOM 765 C CA . GLY A 1 94 ? 25.007 -0.874 -32.909 1.00 77.06 94 GLY A CA 1
ATOM 766 C C . GLY A 1 94 ? 23.588 -0.313 -32.832 1.00 77.06 94 GLY A C 1
ATOM 767 O O . GLY A 1 94 ? 23.383 0.747 -32.237 1.00 77.06 94 GLY A O 1
ATOM 768 N N . SER A 1 95 ? 22.603 -1.000 -33.416 1.00 82.94 95 SER A N 1
ATOM 769 C CA . SER A 1 95 ? 21.195 -0.638 -33.271 1.00 82.94 95 SER A CA 1
ATOM 770 C C . SER A 1 95 ? 20.695 -0.994 -31.867 1.00 82.94 95 SER A C 1
ATOM 772 O O . SER A 1 95 ? 21.115 -1.991 -31.281 1.00 82.94 95 SER A O 1
ATOM 774 N N . ALA A 1 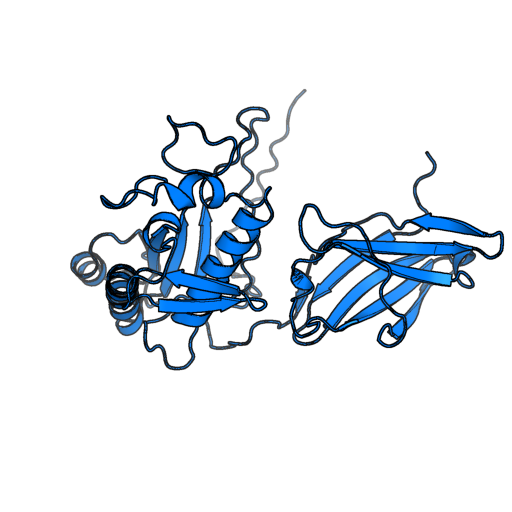96 ? 19.827 -0.159 -31.296 1.00 83.88 96 ALA A N 1
ATOM 775 C CA . ALA A 1 96 ? 19.288 -0.384 -29.962 1.00 83.88 96 ALA A CA 1
ATOM 776 C C . ALA A 1 96 ? 17.775 -0.611 -30.027 1.00 83.88 96 ALA A C 1
ATOM 778 O O . ALA A 1 96 ? 17.027 0.261 -30.472 1.00 83.88 96 ALA A O 1
ATOM 779 N N . GLU A 1 97 ? 17.321 -1.763 -29.543 1.00 84.56 97 GLU A N 1
ATOM 780 C CA . GLU A 1 97 ? 15.913 -2.153 -29.491 1.00 84.56 97 GLU A CA 1
ATOM 781 C C . GLU A 1 97 ? 15.437 -2.189 -28.033 1.00 84.56 97 GLU A C 1
ATOM 783 O O . GLU A 1 97 ? 16.072 -2.798 -27.174 1.00 84.56 97 GLU A O 1
ATOM 788 N N . THR A 1 98 ? 14.324 -1.517 -27.729 1.00 87.69 98 THR A N 1
ATOM 789 C CA . THR A 1 98 ? 13.707 -1.565 -26.391 1.00 87.69 98 THR A CA 1
ATOM 790 C C . THR A 1 98 ? 12.619 -2.622 -26.375 1.00 87.69 98 THR A C 1
ATOM 792 O O . THR A 1 98 ? 11.761 -2.609 -27.252 1.00 87.69 98 THR A O 1
ATOM 795 N N . ALA A 1 99 ? 12.622 -3.484 -25.360 1.00 86.12 99 ALA A N 1
ATOM 796 C CA . ALA A 1 99 ? 11.578 -4.479 -25.181 1.00 86.12 99 ALA A CA 1
ATOM 797 C C . ALA A 1 99 ? 10.208 -3.826 -24.971 1.00 86.12 99 ALA A C 1
ATOM 799 O O . ALA A 1 99 ? 10.068 -2.889 -24.178 1.00 86.12 99 ALA A O 1
ATOM 800 N N . GLU A 1 100 ? 9.184 -4.380 -25.610 1.00 87.25 100 GLU A N 1
ATOM 801 C CA . GLU A 1 100 ? 7.789 -4.093 -25.271 1.00 87.25 100 GLU A CA 1
ATOM 802 C C . GLU A 1 100 ? 7.332 -4.938 -24.064 1.00 87.25 100 GLU A C 1
ATOM 804 O O . GLU A 1 100 ? 7.985 -5.915 -23.700 1.00 87.25 100 GLU A O 1
ATOM 809 N N . GLY A 1 101 ? 6.210 -4.583 -23.427 1.00 86.38 101 GLY A N 1
ATOM 810 C CA . GLY A 1 101 ? 5.613 -5.362 -22.331 1.00 86.38 101 GLY A CA 1
ATOM 811 C C . GLY A 1 101 ? 5.467 -4.611 -21.006 1.00 86.38 101 GLY A C 1
ATOM 812 O O . GLY A 1 101 ? 5.539 -3.379 -20.978 1.00 86.38 101 GLY A O 1
ATOM 813 N N . PRO A 1 102 ? 5.195 -5.329 -19.898 1.00 83.69 102 PRO A N 1
ATOM 814 C CA . PRO A 1 102 ? 5.030 -4.723 -18.596 1.00 83.69 102 PRO A CA 1
ATOM 815 C C . PRO A 1 102 ? 6.352 -4.119 -18.135 1.00 83.69 102 PRO A C 1
ATOM 817 O O . PRO A 1 102 ? 7.408 -4.746 -18.192 1.00 83.69 102 PRO A O 1
ATOM 820 N N . CYS A 1 103 ? 6.262 -2.895 -17.633 1.00 86.50 103 CYS A N 1
ATOM 821 C CA . CYS A 1 103 ? 7.376 -2.190 -17.019 1.00 86.50 103 CYS A CA 1
ATOM 822 C C . CYS A 1 103 ? 7.329 -2.242 -15.489 1.00 86.50 103 CYS A C 1
ATOM 824 O O . CYS A 1 103 ? 8.267 -1.798 -14.853 1.00 86.50 103 CYS A O 1
ATOM 826 N N . TYR A 1 104 ? 6.282 -2.791 -14.875 1.00 87.75 104 TYR A N 1
ATOM 827 C CA . TYR A 1 104 ? 6.171 -2.928 -13.420 1.00 87.75 104 TYR A CA 1
ATOM 828 C C . TYR A 1 104 ? 6.096 -4.398 -13.021 1.00 87.75 104 TYR A C 1
ATOM 830 O O . TYR A 1 104 ? 5.770 -5.249 -13.849 1.00 87.75 104 TYR A O 1
ATOM 838 N N . VAL A 1 105 ? 6.377 -4.689 -11.748 1.00 85.31 105 VAL A N 1
ATOM 839 C CA . VAL A 1 105 ? 6.158 -6.021 -11.175 1.00 85.31 105 VAL A CA 1
ATOM 840 C C . VAL A 1 105 ? 4.698 -6.426 -11.377 1.00 85.31 105 VAL A C 1
ATOM 842 O O . VAL A 1 105 ? 3.781 -5.727 -10.955 1.00 85.31 105 VAL A O 1
ATOM 845 N N . THR A 1 106 ? 4.492 -7.561 -12.037 1.00 86.81 106 THR A N 1
ATOM 846 C CA . THR A 1 106 ? 3.172 -8.126 -12.338 1.00 86.81 106 THR A CA 1
ATOM 847 C C . THR A 1 106 ? 2.836 -9.317 -11.451 1.00 86.81 106 THR A C 1
ATOM 849 O O . THR A 1 106 ? 1.671 -9.684 -11.331 1.00 86.81 106 THR A O 1
ATOM 852 N N . GLU A 1 107 ? 3.848 -9.948 -10.857 1.00 87.69 107 GLU A N 1
ATOM 853 C CA . GLU A 1 107 ? 3.699 -11.151 -10.043 1.00 87.69 107 GLU A CA 1
ATOM 854 C C . GLU A 1 107 ? 4.492 -11.033 -8.743 1.00 87.69 107 GLU A C 1
ATOM 856 O O . GLU A 1 107 ? 5.597 -10.494 -8.710 1.00 87.69 107 GLU A O 1
ATOM 861 N N . PHE A 1 108 ? 3.939 -11.584 -7.669 1.00 83.44 108 PHE A N 1
ATOM 862 C CA . PHE A 1 108 ? 4.548 -11.567 -6.346 1.00 83.44 108 PHE A CA 1
ATOM 863 C C . PHE A 1 108 ? 4.645 -13.001 -5.838 1.00 83.44 108 PHE A C 1
ATOM 865 O O . PHE A 1 108 ? 3.620 -13.647 -5.617 1.00 83.44 108 PHE A O 1
ATOM 872 N N . ASP A 1 109 ? 5.865 -13.497 -5.665 1.00 80.50 109 ASP A N 1
ATOM 873 C CA . ASP A 1 109 ? 6.132 -14.865 -5.237 1.00 80.50 109 ASP A CA 1
ATOM 874 C C . ASP A 1 109 ? 6.662 -14.889 -3.801 1.00 80.50 109 ASP A C 1
ATOM 876 O O . ASP A 1 109 ? 7.797 -14.505 -3.519 1.00 80.50 109 ASP A O 1
ATOM 880 N N . ASN A 1 110 ? 5.789 -15.301 -2.880 1.00 74.00 110 ASN A N 1
ATOM 881 C CA . ASN A 1 110 ? 6.073 -15.473 -1.455 1.00 74.00 110 ASN A CA 1
ATOM 882 C C . ASN A 1 110 ? 6.819 -14.301 -0.788 1.00 74.00 110 ASN A C 1
ATOM 884 O O . ASN A 1 110 ? 7.687 -14.494 0.055 1.00 74.00 110 ASN A O 1
ATOM 888 N N . ILE A 1 111 ? 6.494 -13.066 -1.160 1.00 78.38 111 ILE A N 1
ATOM 889 C CA . ILE A 1 111 ? 7.242 -11.886 -0.700 1.00 78.38 111 ILE A CA 1
ATOM 890 C C . ILE A 1 111 ? 6.830 -11.361 0.673 1.00 78.38 111 ILE A C 1
ATOM 892 O O . ILE A 1 111 ? 7.386 -10.368 1.146 1.00 78.38 111 ILE A O 1
ATOM 896 N N . SER A 1 112 ? 5.813 -11.968 1.282 1.00 74.69 112 SER A N 1
ATOM 897 C CA . SER A 1 112 ? 5.306 -11.523 2.571 1.00 74.69 112 SER A CA 1
ATOM 898 C C . SER A 1 112 ? 6.228 -11.994 3.688 1.00 74.69 112 SER A C 1
ATOM 900 O O . SER A 1 112 ? 6.573 -13.166 3.764 1.00 74.69 112 SER A O 1
ATOM 902 N N . LEU A 1 113 ? 6.569 -11.085 4.599 1.00 73.50 113 LEU A N 1
ATOM 903 C CA . LEU A 1 113 ? 7.310 -11.416 5.820 1.00 73.50 113 LEU A CA 1
ATOM 904 C C . LEU A 1 113 ? 6.441 -12.131 6.869 1.00 73.50 113 LEU A C 1
ATOM 906 O O . LEU A 1 113 ? 6.937 -12.518 7.922 1.00 73.50 113 LEU A O 1
ATOM 910 N N . SER A 1 114 ? 5.133 -12.242 6.635 1.00 74.50 114 SER A N 1
ATOM 911 C CA . SER A 1 114 ? 4.181 -12.875 7.547 1.00 74.50 114 SER A CA 1
ATOM 912 C C . SER A 1 114 ? 3.374 -13.931 6.799 1.00 74.50 114 SER A C 1
ATOM 914 O O . SER A 1 114 ? 2.698 -13.622 5.820 1.00 74.50 114 SER A O 1
ATOM 916 N N . ASP A 1 115 ? 3.426 -15.170 7.280 1.00 75.44 115 ASP A N 1
ATOM 917 C CA . ASP A 1 115 ? 2.904 -16.367 6.609 1.00 75.44 115 ASP A CA 1
ATOM 918 C C . ASP A 1 115 ? 1.871 -17.135 7.453 1.00 75.44 115 ASP A C 1
ATOM 920 O O . ASP A 1 115 ? 1.608 -18.313 7.220 1.00 75.44 115 ASP A O 1
ATOM 924 N N . TYR A 1 116 ? 1.249 -16.465 8.427 1.00 80.31 116 TYR A N 1
ATOM 925 C CA . TYR A 1 116 ? 0.216 -17.075 9.260 1.00 80.31 116 TYR A CA 1
ATOM 926 C C . TYR A 1 116 ? -1.025 -17.479 8.452 1.00 80.31 116 TYR A C 1
ATOM 928 O O . TYR A 1 116 ? -1.419 -16.817 7.488 1.00 80.31 116 TYR A O 1
ATOM 936 N N . ASP A 1 117 ? -1.692 -18.539 8.909 1.00 82.62 117 ASP A N 1
ATOM 937 C CA . ASP A 1 117 ? -2.943 -19.000 8.315 1.00 82.62 117 ASP A CA 1
ATOM 938 C C . ASP A 1 117 ? -4.036 -17.928 8.387 1.00 82.62 117 ASP A C 1
ATOM 940 O O . ASP A 1 117 ? -4.224 -17.252 9.405 1.00 82.62 117 ASP A O 1
ATOM 944 N N . TYR A 1 118 ? -4.807 -17.813 7.304 1.00 82.31 118 TYR A N 1
ATOM 945 C CA . TYR A 1 118 ? -5.979 -16.946 7.281 1.00 82.31 118 TYR A CA 1
ATOM 946 C C . TYR A 1 118 ? -7.002 -17.428 8.326 1.00 82.31 118 TYR A C 1
ATOM 948 O O . TYR A 1 118 ? -7.327 -18.624 8.348 1.00 82.31 118 TYR A O 1
ATOM 956 N N . PRO A 1 119 ? -7.536 -16.543 9.189 1.00 83.19 119 PRO A N 1
ATOM 957 C CA . PRO A 1 119 ? -8.422 -16.959 10.266 1.00 83.19 119 PRO A CA 1
ATOM 958 C C . PRO A 1 119 ? -9.702 -17.584 9.713 1.00 83.19 119 PRO A C 1
ATOM 960 O O . PRO A 1 119 ? -10.365 -17.043 8.825 1.00 83.19 119 PRO A O 1
ATOM 963 N N . ARG A 1 120 ? -10.078 -18.738 10.268 1.00 85.25 120 ARG A N 1
ATOM 964 C CA . ARG A 1 120 ? -11.359 -19.370 9.954 1.00 85.25 120 ARG A CA 1
ATOM 965 C C . ARG A 1 120 ? -12.450 -18.712 10.774 1.00 85.25 120 ARG A C 1
ATOM 967 O O . ARG A 1 120 ? -12.452 -18.810 11.998 1.00 85.25 120 ARG A O 1
ATOM 974 N N . SER A 1 121 ? -13.386 -18.080 10.083 1.00 87.69 121 SER A N 1
ATOM 975 C CA . SER A 1 121 ? -14.555 -17.514 10.732 1.00 87.69 121 SER A CA 1
ATOM 976 C C . SER A 1 121 ? -15.619 -18.578 10.988 1.00 87.69 121 SER A C 1
ATOM 978 O O . SER A 1 121 ? -15.820 -19.488 10.182 1.00 87.69 121 SER A O 1
ATOM 980 N N . HIS A 1 122 ? -16.324 -18.451 12.108 1.00 88.31 122 HIS A N 1
ATOM 981 C CA . HIS A 1 122 ? -17.427 -19.334 12.487 1.00 88.31 122 HIS A CA 1
ATOM 982 C C . HIS A 1 122 ? -18.740 -18.991 11.754 1.00 88.31 122 HIS A C 1
ATOM 984 O O . HIS A 1 122 ? -19.733 -19.703 11.890 1.00 88.31 122 HIS A O 1
ATOM 990 N N . THR A 1 123 ? -18.766 -17.897 10.986 1.00 93.00 123 THR A N 1
ATOM 991 C CA . THR A 1 123 ? -19.952 -17.384 10.293 1.00 93.00 123 THR A CA 1
ATOM 992 C C . THR A 1 123 ? -19.555 -16.578 9.060 1.00 93.00 123 THR A C 1
ATOM 994 O O . THR A 1 123 ? -18.524 -15.919 9.048 1.00 93.00 123 THR A O 1
ATOM 997 N N . ILE A 1 124 ? -20.407 -16.580 8.034 1.00 92.31 124 ILE A N 1
ATOM 998 C CA . ILE A 1 124 ? -20.223 -15.767 6.819 1.00 92.31 124 ILE A CA 1
ATOM 999 C C . ILE A 1 124 ? -20.677 -14.309 6.998 1.00 92.31 124 ILE A C 1
ATOM 1001 O O . ILE A 1 124 ? -20.541 -13.501 6.082 1.00 92.31 124 ILE A O 1
ATOM 1005 N N . LYS A 1 125 ? -21.276 -13.965 8.147 1.00 94.00 125 LYS A N 1
ATOM 1006 C CA . LYS A 1 125 ? -21.813 -12.623 8.402 1.00 94.00 125 LYS A CA 1
ATOM 1007 C C . LYS A 1 125 ? -20.682 -11.597 8.451 1.00 94.00 125 LYS A C 1
ATOM 1009 O O . LYS A 1 125 ? -19.804 -11.684 9.311 1.00 94.00 125 LYS A O 1
ATOM 1014 N N . GLY A 1 126 ? -20.752 -10.615 7.557 1.00 93.38 126 GLY A N 1
ATOM 1015 C CA . GLY A 1 126 ? -19.839 -9.481 7.503 1.00 93.38 126 GLY A CA 1
ATOM 1016 C C . GLY A 1 126 ? -20.548 -8.153 7.738 1.00 93.38 126 GLY A C 1
ATOM 1017 O O . GLY A 1 126 ? -21.712 -8.002 7.366 1.00 93.38 126 GLY A O 1
ATOM 1018 N N . LEU A 1 127 ? -19.849 -7.192 8.339 1.00 93.88 127 LEU A N 1
ATOM 1019 C CA . LEU A 1 127 ? -20.345 -5.828 8.524 1.00 93.88 127 LEU A CA 1
ATOM 1020 C C . LEU A 1 127 ? -19.214 -4.811 8.339 1.00 93.88 127 LEU A C 1
ATOM 1022 O O . LEU A 1 127 ? -18.094 -5.036 8.793 1.00 93.88 127 LEU A O 1
ATOM 1026 N N . GLN A 1 128 ? -19.508 -3.668 7.718 1.00 93.81 128 GLN A N 1
ATOM 1027 C CA . GLN A 1 128 ? -18.644 -2.493 7.841 1.00 93.81 128 GLN A CA 1
ATOM 1028 C C . GLN A 1 128 ? -18.913 -1.842 9.202 1.00 93.81 128 GLN A C 1
ATOM 1030 O O . GLN A 1 128 ? -19.989 -1.291 9.436 1.00 93.81 128 GLN A O 1
ATOM 1035 N N . VAL A 1 129 ? -17.969 -1.982 10.130 1.00 92.81 129 VAL A N 1
ATOM 1036 C CA . VAL A 1 129 ? -18.189 -1.718 11.554 1.00 92.81 129 VAL A CA 1
ATOM 1037 C C . VAL A 1 129 ? -17.936 -0.249 11.881 1.00 92.81 129 VAL A C 1
ATOM 1039 O O . VAL A 1 129 ? -16.839 0.263 11.676 1.00 92.81 129 VAL A O 1
ATOM 1042 N N . ASN A 1 130 ? -18.944 0.394 12.474 1.00 89.56 130 ASN A N 1
ATOM 1043 C CA . ASN A 1 130 ? -18.800 1.691 13.142 1.00 89.56 130 ASN A CA 1
ATOM 1044 C C . ASN A 1 130 ? -18.789 1.533 14.673 1.00 89.56 130 ASN A C 1
ATOM 1046 O O . ASN A 1 130 ? -17.952 2.131 15.342 1.00 89.56 130 ASN A O 1
ATOM 1050 N N . MET A 1 131 ? -19.678 0.688 15.211 1.00 92.81 131 MET A N 1
ATOM 1051 C CA . MET A 1 131 ? -19.804 0.390 16.644 1.00 92.81 131 MET A CA 1
ATOM 1052 C C . MET A 1 131 ? -19.377 -1.055 16.911 1.00 92.81 131 MET A C 1
ATOM 1054 O O . MET A 1 131 ? -20.055 -1.985 16.472 1.00 92.81 131 MET A O 1
ATOM 1058 N N . VAL A 1 132 ? -18.250 -1.242 17.602 1.00 94.69 132 VAL A N 1
ATOM 1059 C CA . VAL A 1 132 ? -17.656 -2.571 17.833 1.00 94.69 132 VAL A CA 1
ATOM 1060 C C . VAL A 1 132 ? -18.552 -3.434 18.723 1.00 94.69 132 VAL A C 1
ATOM 1062 O O . VAL A 1 132 ? -18.893 -4.546 18.324 1.00 94.69 132 VAL A O 1
ATOM 1065 N N . ASP A 1 133 ? -19.024 -2.902 19.853 1.00 95.19 133 ASP A N 1
ATOM 1066 C CA . ASP A 1 133 ? -19.864 -3.630 20.815 1.00 95.19 133 ASP A CA 1
ATOM 1067 C C . ASP A 1 133 ? -21.103 -4.259 20.168 1.00 95.19 133 ASP A C 1
ATOM 1069 O O . ASP A 1 133 ? -21.431 -5.423 20.403 1.00 95.19 133 ASP A O 1
ATOM 1073 N N . ASP A 1 134 ? -21.811 -3.492 19.340 1.00 94.56 134 ASP A N 1
ATOM 1074 C CA . ASP A 1 134 ? -23.038 -3.962 18.701 1.00 94.56 134 ASP A CA 1
ATOM 1075 C C . ASP A 1 134 ? -22.738 -4.936 17.561 1.00 94.56 134 ASP A C 1
ATOM 1077 O O . ASP A 1 134 ? -23.451 -5.925 17.394 1.00 94.56 134 ASP A O 1
ATOM 1081 N N . ALA A 1 135 ? -21.643 -4.722 16.827 1.00 94.44 135 ALA A N 1
ATOM 1082 C CA . ALA A 1 135 ? -21.180 -5.665 15.819 1.00 94.44 135 ALA A CA 1
ATOM 1083 C C . ALA A 1 135 ? -20.861 -7.039 16.436 1.00 94.44 135 ALA A C 1
ATOM 1085 O O . ALA A 1 135 ? -21.275 -8.067 15.896 1.00 94.44 135 ALA A O 1
ATOM 1086 N N . LEU A 1 136 ? -20.206 -7.068 17.601 1.00 94.69 136 LEU A N 1
ATOM 1087 C CA . LEU A 1 136 ? -19.920 -8.306 18.327 1.00 94.69 136 LEU A CA 1
ATOM 1088 C C . LEU A 1 136 ? -21.198 -8.992 18.828 1.00 94.69 136 LEU A C 1
ATOM 1090 O O . LEU A 1 136 ? -21.350 -10.199 18.642 1.00 94.69 136 LEU A O 1
ATOM 1094 N N . LYS A 1 137 ? -22.164 -8.240 19.375 1.00 95.56 137 LYS A N 1
ATOM 1095 C CA . LYS A 1 137 ? -23.472 -8.793 19.792 1.00 95.56 137 LYS A CA 1
ATOM 1096 C C . LYS A 1 137 ? -24.257 -9.410 18.631 1.00 95.56 137 LYS A C 1
ATOM 1098 O O . LYS A 1 137 ? -24.999 -10.366 18.841 1.00 95.56 137 LYS A O 1
ATOM 1103 N N . LEU A 1 138 ? -24.097 -8.893 17.411 1.00 95.25 138 LEU A N 1
ATOM 1104 C CA . LEU A 1 138 ? -24.707 -9.465 16.204 1.00 95.25 138 LEU A CA 1
ATOM 1105 C C . LEU A 1 138 ? -24.069 -10.799 15.772 1.00 95.25 138 LEU A C 1
ATOM 1107 O O . LEU A 1 138 ? -24.619 -11.482 14.897 1.00 95.25 138 LEU A O 1
ATOM 1111 N N . GLY A 1 139 ? -22.935 -11.179 16.374 1.00 94.81 139 GLY A N 1
ATOM 1112 C CA . GLY A 1 139 ? -22.204 -12.403 16.060 1.00 94.81 139 GLY A CA 1
ATOM 1113 C C . GLY A 1 139 ? -21.642 -12.370 14.643 1.00 94.81 139 GLY A C 1
ATOM 1114 O O . GLY A 1 139 ? -21.906 -13.281 13.855 1.00 94.81 139 GLY A O 1
ATOM 1115 N N . ILE A 1 140 ? -20.960 -11.279 14.279 1.00 96.31 140 ILE A N 1
ATOM 1116 C CA . ILE A 1 140 ? -20.270 -11.182 12.990 1.00 96.31 140 ILE A CA 1
ATOM 1117 C C . ILE A 1 140 ? -18.990 -12.015 12.992 1.00 96.31 140 ILE A C 1
ATOM 1119 O O . ILE A 1 140 ? -18.344 -12.217 14.015 1.00 96.31 140 ILE A O 1
ATOM 1123 N N . GLY A 1 141 ? -18.618 -12.466 11.803 1.00 95.25 141 GLY A N 1
ATOM 1124 C CA . GLY A 1 141 ? -17.401 -13.225 11.559 1.00 95.25 141 GLY A CA 1
ATOM 1125 C C . GLY A 1 141 ? -16.368 -12.463 10.742 1.00 95.25 141 GLY A C 1
ATOM 1126 O O . GLY A 1 141 ? -15.198 -12.846 10.725 1.00 95.25 141 GLY A O 1
ATOM 1127 N N . HIS A 1 142 ? -16.803 -11.392 10.078 1.00 94.56 142 HIS A N 1
ATOM 1128 C CA . HIS A 1 142 ? -15.988 -10.538 9.227 1.00 94.56 142 HIS A CA 1
ATOM 1129 C C . HIS A 1 142 ? -16.313 -9.068 9.511 1.00 94.56 142 HIS A C 1
ATOM 1131 O O . HIS A 1 142 ? -17.483 -8.693 9.605 1.00 94.56 142 HIS A O 1
ATOM 1137 N N . ALA A 1 143 ? -15.291 -8.226 9.619 1.00 95.50 143 ALA A N 1
ATOM 1138 C CA . ALA A 1 143 ? -15.450 -6.793 9.837 1.00 95.50 143 ALA A CA 1
ATOM 1139 C C . ALA A 1 143 ? -14.666 -6.003 8.794 1.00 95.50 143 ALA A C 1
ATOM 1141 O O . ALA A 1 143 ? -13.513 -6.325 8.521 1.00 95.50 143 ALA A O 1
ATOM 1142 N N . ALA A 1 144 ? -15.264 -4.944 8.255 1.00 94.12 144 ALA A N 1
ATOM 1143 C CA . ALA A 1 144 ? -14.554 -3.942 7.473 1.00 94.12 144 ALA A CA 1
ATOM 1144 C C . ALA A 1 144 ? -14.435 -2.637 8.275 1.00 94.12 144 ALA A C 1
ATOM 1146 O O . ALA A 1 144 ? -15.437 -2.153 8.804 1.00 94.12 144 ALA A O 1
ATOM 1147 N N . LEU A 1 145 ? -13.226 -2.079 8.383 1.00 95.38 145 LEU A N 1
ATOM 1148 C CA . LEU A 1 145 ? -12.943 -0.847 9.127 1.00 95.38 145 LEU A CA 1
ATOM 1149 C C . LEU A 1 145 ? -12.295 0.206 8.233 1.00 95.38 145 LEU A C 1
ATOM 1151 O O . LEU A 1 145 ? -11.290 -0.064 7.584 1.00 95.38 145 LEU A O 1
ATOM 1155 N N . ASN A 1 146 ? -12.818 1.427 8.274 1.00 93.88 146 ASN A N 1
ATOM 1156 C CA . ASN A 1 146 ? -12.294 2.544 7.494 1.00 93.88 146 ASN A CA 1
ATOM 1157 C C . ASN A 1 146 ? -11.090 3.194 8.183 1.00 93.88 146 ASN A C 1
ATOM 1159 O O . ASN A 1 146 ? -11.215 3.717 9.292 1.00 93.88 146 ASN A O 1
ATOM 1163 N N . LEU A 1 147 ? -9.949 3.211 7.499 1.00 94.62 147 LEU A N 1
ATOM 1164 C CA . LEU A 1 147 ? -8.720 3.874 7.913 1.00 94.62 147 LEU A CA 1
ATOM 1165 C C . LEU A 1 147 ? -8.409 5.015 6.937 1.00 94.62 147 LEU A C 1
ATOM 1167 O O . LEU A 1 147 ? -7.969 4.783 5.813 1.00 94.62 147 LEU A O 1
ATOM 1171 N N . ASN A 1 148 ? -8.652 6.252 7.367 1.00 94.81 148 ASN A N 1
ATOM 1172 C CA . ASN A 1 148 ? -8.438 7.440 6.543 1.00 94.81 148 ASN A CA 1
ATOM 1173 C C . ASN A 1 148 ? -7.011 7.983 6.694 1.00 94.81 148 ASN A C 1
ATOM 1175 O O . ASN A 1 148 ? -6.632 8.381 7.797 1.00 94.81 148 ASN A O 1
ATOM 1179 N N . LEU A 1 149 ? -6.260 8.069 5.591 1.00 94.62 149 LEU A N 1
ATOM 1180 C CA . LEU A 1 149 ? -4.885 8.583 5.563 1.00 94.62 149 LEU A CA 1
ATOM 1181 C C . LEU A 1 149 ? -4.781 10.011 6.145 1.00 94.62 149 LEU A C 1
ATOM 1183 O O . LEU A 1 149 ? -4.079 10.181 7.148 1.00 94.62 149 LEU A O 1
ATOM 1187 N N . PRO A 1 150 ? -5.533 11.014 5.642 1.00 95.12 150 PRO A N 1
ATOM 1188 C CA . PRO A 1 150 ? -5.539 12.358 6.228 1.00 95.12 150 PRO A CA 1
ATOM 1189 C C . PRO A 1 150 ? -5.989 12.419 7.690 1.00 95.12 150 PRO A C 1
ATOM 1191 O O . PRO A 1 150 ? -5.691 13.379 8.392 1.00 95.12 150 PRO A O 1
ATOM 1194 N N . GLY A 1 151 ? -6.718 11.403 8.159 1.00 94.44 151 GLY A N 1
ATOM 1195 C CA . GLY A 1 151 ? -7.199 11.337 9.534 1.00 94.44 151 GLY A CA 1
ATOM 1196 C C . GLY A 1 151 ? -6.096 11.022 10.541 1.00 94.44 151 GLY A C 1
ATOM 1197 O O . GLY A 1 151 ? -6.199 11.437 11.695 1.00 94.44 151 GLY A O 1
ATOM 1198 N N . ILE A 1 152 ? -5.039 10.314 10.135 1.00 96.19 152 ILE A N 1
ATOM 1199 C CA . ILE A 1 152 ? -4.007 9.826 11.060 1.00 96.19 152 ILE A CA 1
ATOM 1200 C C . ILE A 1 152 ? -2.615 10.401 10.811 1.00 96.19 152 ILE A C 1
ATOM 1202 O O . ILE A 1 152 ? -1.792 10.341 11.718 1.00 96.19 152 ILE A O 1
ATOM 1206 N N . MET A 1 153 ? -2.325 10.933 9.625 1.00 97.00 153 MET A N 1
ATOM 1207 C CA . MET A 1 153 ? -1.012 11.500 9.312 1.00 97.00 153 MET A CA 1
ATOM 1208 C C . MET A 1 153 ? -0.938 12.977 9.706 1.00 97.00 153 MET A C 1
ATOM 1210 O O . MET A 1 153 ? -1.897 13.723 9.511 1.00 97.00 153 MET A O 1
ATOM 1214 N N . ILE A 1 154 ? 0.201 13.390 10.260 1.00 96.75 154 ILE A N 1
ATOM 1215 C CA . ILE A 1 154 ? 0.454 14.760 10.730 1.00 96.75 154 ILE A CA 1
ATOM 1216 C C . ILE A 1 154 ? 1.750 15.305 10.111 1.00 96.75 154 ILE A C 1
ATOM 1218 O O . ILE A 1 154 ? 2.638 14.513 9.781 1.00 96.75 154 ILE A O 1
ATOM 1222 N N . PRO A 1 155 ? 1.856 16.628 9.879 1.00 94.69 155 PRO A N 1
ATOM 1223 C CA . PRO A 1 155 ? 2.968 17.203 9.116 1.00 94.69 155 PRO A CA 1
ATOM 1224 C C . PRO A 1 155 ? 4.311 17.099 9.842 1.00 94.69 155 PRO A C 1
ATOM 1226 O O . PRO A 1 155 ? 5.348 16.941 9.198 1.00 94.69 155 PRO A O 1
ATOM 1229 N N . GLU A 1 156 ? 4.288 17.150 11.172 1.00 93.75 156 GLU A N 1
ATOM 1230 C CA . GLU A 1 156 ? 5.470 17.200 12.025 1.00 93.75 156 GLU A CA 1
ATOM 1231 C C . GLU A 1 156 ? 5.260 16.446 13.344 1.00 93.75 156 GLU A C 1
ATOM 1233 O O . GLU A 1 156 ? 4.153 16.015 13.676 1.00 93.75 156 GLU A O 1
ATOM 1238 N N . ASP A 1 157 ? 6.344 16.269 14.097 1.00 92.88 157 ASP A N 1
ATOM 1239 C CA . ASP A 1 157 ? 6.303 15.653 15.419 1.00 92.88 157 ASP A CA 1
ATOM 1240 C C . ASP A 1 157 ? 5.684 16.607 16.447 1.00 92.88 157 ASP A C 1
ATOM 1242 O O . ASP A 1 157 ? 6.286 17.610 16.821 1.00 92.88 157 ASP A O 1
ATOM 1246 N N . THR A 1 158 ? 4.514 16.249 16.974 1.00 88.62 158 THR A N 1
ATOM 1247 C CA . THR A 1 158 ? 3.841 16.978 18.061 1.00 88.62 158 THR A CA 1
ATOM 1248 C C . THR A 1 158 ? 4.446 16.705 19.447 1.00 88.62 158 THR A C 1
ATOM 1250 O O . THR A 1 158 ? 3.896 17.131 20.459 1.00 88.62 158 THR A O 1
ATOM 1253 N N . GLY A 1 159 ? 5.569 15.980 19.520 1.00 90.44 159 GLY A N 1
ATOM 1254 C CA . GLY A 1 159 ? 6.243 15.546 20.751 1.00 90.44 159 GLY A CA 1
ATOM 1255 C C . GLY A 1 159 ? 5.786 14.166 21.231 1.00 90.44 159 GLY A C 1
ATOM 1256 O O . GLY A 1 159 ? 6.518 13.463 21.931 1.00 90.44 159 GLY A O 1
ATOM 1257 N N . ASP A 1 160 ? 4.599 13.738 20.810 1.00 93.62 160 ASP A N 1
ATOM 1258 C CA . ASP A 1 160 ? 4.005 12.436 21.091 1.00 93.62 160 ASP A CA 1
ATOM 1259 C C . ASP A 1 160 ? 3.601 11.681 19.814 1.00 93.62 160 ASP A C 1
ATOM 1261 O O . ASP A 1 160 ? 2.877 10.688 19.887 1.00 93.62 160 ASP A O 1
ATOM 1265 N N . ALA A 1 161 ? 4.091 12.089 18.642 1.00 96.62 161 ALA A N 1
ATOM 1266 C CA . ALA A 1 161 ? 3.792 11.401 17.394 1.00 96.62 161 ALA A CA 1
ATOM 1267 C C . ALA A 1 161 ? 4.325 9.956 17.393 1.00 96.62 161 ALA A C 1
ATOM 1269 O O . ALA A 1 161 ? 5.292 9.597 18.080 1.00 96.62 161 ALA A O 1
ATOM 1270 N N . ILE A 1 162 ? 3.708 9.093 16.588 1.00 97.50 162 ILE A N 1
ATOM 1271 C CA . ILE A 1 162 ? 4.324 7.830 16.181 1.00 97.50 162 ILE A CA 1
ATOM 1272 C C . ILE A 1 162 ? 5.222 8.139 14.985 1.00 97.50 162 ILE A C 1
ATOM 1274 O O . ILE A 1 162 ? 4.743 8.595 13.949 1.00 97.50 162 ILE A O 1
ATOM 1278 N N . LYS A 1 163 ? 6.524 7.897 15.146 1.00 97.25 163 LYS A N 1
ATOM 1279 C CA . LYS A 1 163 ? 7.530 8.088 14.097 1.00 97.25 163 LYS A CA 1
ATOM 1280 C C . LYS A 1 163 ? 7.655 6.808 13.284 1.00 97.25 163 LYS A C 1
ATOM 1282 O O . LYS A 1 163 ? 7.847 5.740 13.863 1.00 97.25 163 LYS A O 1
ATOM 1287 N N . TYR A 1 164 ? 7.586 6.927 11.967 1.00 96.31 164 TYR A N 1
ATOM 1288 C CA . TYR A 1 164 ? 7.760 5.824 11.031 1.00 96.31 164 TYR A CA 1
ATOM 1289 C C . TYR A 1 164 ? 8.885 6.158 10.053 1.00 96.31 164 TYR A C 1
ATOM 1291 O O . TYR A 1 164 ? 8.869 7.227 9.452 1.00 96.31 164 TYR A O 1
ATOM 1299 N N . GLN A 1 165 ? 9.884 5.285 9.935 1.00 93.38 165 GLN A N 1
ATOM 1300 C CA . GLN A 1 165 ? 11.029 5.496 9.047 1.00 93.38 165 GLN A CA 1
ATOM 1301 C C . GLN A 1 165 ? 10.813 4.716 7.756 1.00 93.38 165 GLN A C 1
ATOM 1303 O O . GLN A 1 165 ? 10.651 3.502 7.806 1.00 93.38 165 GLN A O 1
ATOM 1308 N N . MET A 1 166 ? 10.867 5.397 6.617 1.00 87.62 166 MET A N 1
ATOM 1309 C CA . MET A 1 166 ? 10.773 4.775 5.299 1.00 87.62 166 MET A CA 1
ATOM 1310 C C . MET A 1 166 ? 11.794 5.446 4.379 1.00 87.62 166 MET A C 1
ATOM 1312 O O . MET A 1 166 ? 11.797 6.666 4.239 1.00 87.62 166 MET A O 1
ATOM 1316 N N . GLU A 1 167 ? 12.697 4.660 3.787 1.00 82.06 167 GLU A N 1
ATOM 1317 C CA . GLU A 1 167 ? 13.710 5.138 2.820 1.00 82.06 167 GLU A CA 1
ATOM 1318 C C . GLU A 1 167 ? 14.608 6.286 3.330 1.00 82.06 167 GLU A C 1
ATOM 1320 O O . GLU A 1 167 ? 15.097 7.114 2.562 1.00 82.06 167 GLU A O 1
ATOM 1325 N N . GLY A 1 168 ? 14.855 6.335 4.643 1.00 85.75 168 GLY A N 1
ATOM 1326 C CA . GLY A 1 168 ? 15.655 7.386 5.282 1.00 85.75 168 GLY A CA 1
ATOM 1327 C C . GLY A 1 168 ? 14.893 8.683 5.578 1.00 85.75 168 GLY A C 1
ATOM 1328 O O . GLY A 1 168 ? 15.505 9.635 6.057 1.00 85.75 168 GLY A O 1
ATOM 1329 N N . GLU A 1 169 ? 13.581 8.727 5.331 1.00 91.06 169 GLU A N 1
ATOM 1330 C CA . GLU A 1 169 ? 12.690 9.817 5.733 1.00 91.06 169 GLU A CA 1
ATOM 1331 C C . GLU A 1 169 ? 11.803 9.395 6.915 1.00 91.06 169 GLU A C 1
ATOM 1333 O O . GLU A 1 169 ? 11.370 8.246 7.023 1.00 91.06 169 GLU A O 1
ATOM 1338 N N . THR A 1 170 ? 11.510 10.349 7.803 1.00 95.56 170 THR A N 1
ATOM 1339 C CA . THR A 1 170 ? 10.597 10.152 8.933 1.00 95.56 170 THR A CA 1
ATOM 1340 C C . THR A 1 170 ? 9.204 10.689 8.615 1.00 95.56 170 THR A C 1
ATOM 1342 O O . THR A 1 170 ? 9.032 11.864 8.299 1.00 95.56 170 THR A O 1
ATOM 1345 N N . PHE A 1 171 ? 8.203 9.833 8.775 1.00 96.31 171 PHE A N 1
ATOM 1346 C CA . PHE A 1 171 ? 6.782 10.144 8.690 1.00 96.31 171 PHE A CA 1
ATOM 1347 C C . PHE A 1 171 ? 6.174 10.155 10.093 1.00 96.31 171 PHE A C 1
ATOM 1349 O O . PHE A 1 171 ? 6.603 9.402 10.972 1.00 96.31 171 PHE A O 1
ATOM 1356 N N . PHE A 1 172 ? 5.169 11.003 10.303 1.00 97.69 172 PHE A N 1
ATOM 1357 C CA . PHE A 1 172 ? 4.549 11.196 11.608 1.00 97.69 172 PHE A CA 1
ATOM 1358 C C . PHE A 1 172 ? 3.069 10.827 11.561 1.00 97.69 172 PHE A C 1
ATOM 1360 O O . PHE A 1 172 ? 2.317 11.288 10.699 1.00 97.69 172 PHE A O 1
ATOM 1367 N N . PHE A 1 173 ? 2.648 10.006 12.519 1.00 97.81 173 PHE A N 1
ATOM 1368 C CA . PHE A 1 173 ? 1.253 9.634 12.715 1.00 97.81 173 PHE A CA 1
ATOM 1369 C C . PHE A 1 173 ? 0.760 10.086 14.089 1.00 97.81 173 PHE A C 1
ATOM 1371 O O . PHE A 1 173 ? 1.461 9.971 15.097 1.00 97.81 173 PHE A O 1
ATOM 1378 N N . HIS A 1 174 ? -0.477 10.566 14.140 1.00 97.25 174 HIS A N 1
ATOM 1379 C CA . HIS A 1 174 ? -1.128 11.023 15.356 1.00 97.25 174 HIS A CA 1
ATOM 1380 C C . HIS A 1 174 ? -1.384 9.847 16.305 1.00 97.25 174 HIS A C 1
ATOM 1382 O O . HIS A 1 174 ? -2.301 9.049 16.090 1.00 97.25 174 HIS A O 1
ATOM 1388 N N . ARG A 1 175 ? -0.632 9.775 17.411 1.00 96.81 175 ARG A N 1
ATOM 1389 C CA . ARG A 1 175 ? -0.652 8.630 18.336 1.00 96.81 175 ARG A CA 1
ATOM 1390 C C . ARG A 1 175 ? -2.042 8.288 18.850 1.00 96.81 175 ARG A C 1
ATOM 1392 O O . ARG A 1 175 ? -2.491 7.170 18.640 1.00 96.81 175 ARG A O 1
ATOM 1399 N N . LEU A 1 176 ? -2.753 9.250 19.443 1.00 95.69 176 LEU A N 1
ATOM 1400 C CA . LEU A 1 176 ? -4.076 8.982 20.025 1.00 95.69 176 LEU A CA 1
ATOM 1401 C C . LEU A 1 176 ? -5.091 8.447 19.004 1.00 95.69 176 LEU A C 1
ATOM 1403 O O . LEU A 1 176 ? -5.900 7.585 19.338 1.00 95.69 176 LEU A O 1
ATOM 1407 N N . ARG A 1 177 ? -5.048 8.929 17.755 1.00 95.81 177 ARG A N 1
ATOM 1408 C CA . ARG A 1 177 ? -5.960 8.475 16.695 1.00 95.81 177 ARG A CA 1
ATOM 1409 C C . ARG A 1 177 ? -5.620 7.061 16.242 1.00 95.81 177 ARG A C 1
ATOM 1411 O O . ARG A 1 177 ? -6.522 6.243 16.087 1.00 95.81 177 ARG A O 1
ATOM 1418 N N . VAL A 1 178 ? -4.330 6.765 16.084 1.00 97.81 178 VAL A N 1
ATOM 1419 C CA . VAL A 1 178 ? -3.867 5.407 15.783 1.00 97.81 178 VAL A CA 1
ATOM 1420 C C . VAL A 1 178 ? -4.229 4.455 16.920 1.00 97.81 178 VAL A C 1
ATOM 1422 O O . VAL A 1 178 ? -4.841 3.431 16.665 1.00 97.81 178 VAL A O 1
ATOM 1425 N N . GLU A 1 179 ? -3.950 4.803 18.175 1.00 97.69 179 GLU A N 1
ATOM 1426 C CA . GLU A 1 179 ? -4.243 3.945 19.331 1.00 97.69 179 GLU A CA 1
ATOM 1427 C C . GLU A 1 179 ? -5.748 3.724 19.542 1.00 97.69 179 GLU A C 1
ATOM 1429 O O . GLU A 1 179 ? -6.171 2.641 19.947 1.00 97.69 179 GLU A O 1
ATOM 1434 N N . ALA A 1 180 ? -6.584 4.721 19.242 1.00 96.19 180 ALA A N 1
ATOM 1435 C CA . ALA A 1 180 ? -8.033 4.543 19.223 1.00 96.19 180 ALA A CA 1
ATOM 1436 C C . ALA A 1 180 ? -8.473 3.558 18.126 1.00 96.19 180 ALA A C 1
ATOM 1438 O O . ALA A 1 180 ? -9.398 2.773 18.333 1.00 96.19 180 ALA A O 1
ATOM 1439 N N . PHE A 1 181 ? -7.807 3.570 16.970 1.00 97.38 181 PHE A N 1
ATOM 1440 C CA . PHE A 1 181 ? -8.052 2.599 15.908 1.00 97.38 181 PHE A CA 1
ATOM 1441 C C . PHE A 1 181 ? -7.537 1.199 16.272 1.00 97.38 181 PHE A C 1
ATOM 1443 O O . PHE A 1 181 ? -8.273 0.231 16.087 1.00 97.38 181 PHE A O 1
ATOM 1450 N N . ASP A 1 182 ? -6.348 1.098 16.875 1.00 98.12 182 ASP A N 1
ATOM 1451 C CA . ASP A 1 182 ? -5.765 -0.157 17.362 1.00 98.12 182 ASP A CA 1
ATOM 1452 C C . ASP A 1 182 ? -6.729 -0.884 18.297 1.00 98.12 182 ASP A C 1
ATOM 1454 O O . ASP A 1 182 ? -6.927 -2.087 18.166 1.00 98.12 182 ASP A O 1
ATOM 1458 N N . LYS A 1 183 ? -7.375 -0.157 19.219 1.00 97.56 183 LYS A N 1
ATOM 1459 C CA . LYS A 1 183 ? -8.368 -0.737 20.135 1.00 97.56 183 LYS A CA 1
ATOM 1460 C C . LYS A 1 183 ? -9.517 -1.404 19.381 1.00 97.56 183 LYS A C 1
ATOM 1462 O O . LYS A 1 183 ? -9.863 -2.532 19.711 1.00 97.56 183 LYS A O 1
ATOM 1467 N N . LYS A 1 184 ? -10.047 -0.758 18.333 1.00 97.50 184 LYS A N 1
ATOM 1468 C CA . LYS A 1 184 ? -11.129 -1.315 17.501 1.00 97.50 184 LYS A CA 1
ATOM 1469 C C . LYS A 1 184 ? -10.685 -2.578 16.762 1.00 97.50 184 LYS A C 1
ATOM 1471 O O . LYS A 1 184 ? -11.400 -3.576 16.765 1.00 97.50 184 LYS A O 1
ATOM 1476 N N . VAL A 1 185 ? -9.505 -2.546 16.136 1.00 97.75 185 VAL A N 1
ATOM 1477 C CA . VAL A 1 185 ? -8.950 -3.708 15.418 1.00 97.75 185 VAL A CA 1
ATOM 1478 C C . VAL A 1 185 ? -8.694 -4.856 16.391 1.00 97.75 185 VAL A C 1
ATOM 1480 O O . VAL A 1 185 ? -9.065 -6.000 16.119 1.00 97.75 185 VAL A O 1
ATOM 1483 N N . LYS A 1 186 ? -8.085 -4.553 17.539 1.00 97.56 186 LYS A N 1
ATOM 1484 C CA . LYS A 1 186 ? -7.754 -5.527 18.573 1.00 97.56 186 LYS A CA 1
ATOM 1485 C C . LYS A 1 186 ? -8.990 -6.188 19.156 1.00 97.56 186 LYS A C 1
ATOM 1487 O O . LYS A 1 186 ? -9.039 -7.405 19.202 1.00 97.56 186 LYS A O 1
ATOM 1492 N N . GLU A 1 187 ? -10.000 -5.417 19.528 1.00 97.25 187 GLU A N 1
ATOM 1493 C CA . GLU A 1 187 ? -11.224 -5.963 20.105 1.00 97.25 187 GLU A CA 1
ATOM 1494 C C . GLU A 1 187 ? -11.951 -6.914 19.141 1.00 97.25 187 GLU A C 1
ATOM 1496 O O . GLU A 1 187 ? -12.367 -7.999 19.542 1.00 97.25 187 GLU A O 1
ATOM 1501 N N . LEU A 1 188 ? -12.034 -6.571 17.853 1.00 96.94 188 LEU A N 1
ATOM 1502 C CA . LEU A 1 188 ? -12.619 -7.455 16.840 1.00 96.94 188 LEU A CA 1
ATOM 1503 C C . LEU A 1 188 ? -11.781 -8.727 16.633 1.00 96.94 188 LEU A C 1
ATOM 1505 O O . LEU A 1 188 ? -12.315 -9.837 16.651 1.00 96.94 188 LEU A O 1
ATOM 1509 N N . SER A 1 189 ? -10.469 -8.575 16.450 1.00 95.44 189 SER A N 1
ATOM 1510 C CA . SER A 1 189 ? -9.575 -9.708 16.174 1.00 95.44 189 SER A CA 1
ATOM 1511 C C . SER A 1 189 ? -9.402 -10.651 17.371 1.00 95.44 189 SER A C 1
ATOM 1513 O O . SER A 1 189 ? -9.414 -11.865 17.174 1.00 95.44 189 SER A O 1
ATOM 1515 N N . ASP A 1 190 ? -9.352 -10.135 18.604 1.00 95.56 190 ASP A N 1
ATOM 1516 C CA . ASP A 1 190 ? -9.322 -10.938 19.838 1.00 95.56 190 ASP A CA 1
ATOM 1517 C C . ASP A 1 190 ? -10.613 -11.771 20.006 1.00 95.56 190 ASP A C 1
ATOM 1519 O O . ASP A 1 190 ? -10.584 -12.847 20.601 1.00 95.56 190 ASP A O 1
ATOM 1523 N N . ASN A 1 191 ? -11.736 -11.324 19.427 1.00 94.88 191 ASN A N 1
ATOM 1524 C CA . ASN A 1 191 ? -13.003 -12.066 19.368 1.00 94.88 191 ASN A CA 1
ATOM 1525 C C . ASN A 1 191 ? -13.122 -12.987 18.133 1.00 94.88 191 ASN A C 1
ATOM 1527 O O . ASN A 1 191 ? -14.204 -13.485 17.821 1.00 94.88 191 ASN A O 1
ATOM 1531 N N . GLY A 1 192 ? -12.024 -13.230 17.411 1.00 93.25 192 GLY A N 1
ATOM 1532 C CA . GLY A 1 192 ? -11.991 -14.139 16.263 1.00 93.25 192 GLY A CA 1
ATOM 1533 C C . GLY A 1 192 ? -12.674 -13.600 15.002 1.00 93.25 192 GLY A C 1
ATOM 1534 O O . GLY A 1 192 ? -12.974 -14.377 14.092 1.00 93.25 192 GLY A O 1
ATOM 1535 N N . VAL A 1 193 ? -12.928 -12.289 14.927 1.00 95.38 193 VAL A N 1
ATOM 1536 C CA . VAL A 1 193 ? -13.477 -11.638 13.732 1.00 95.38 193 VAL A CA 1
ATOM 1537 C C . VAL A 1 193 ? -12.354 -11.373 12.730 1.00 95.38 193 VAL A C 1
ATOM 1539 O O . VAL A 1 193 ? -11.333 -10.770 13.062 1.00 95.38 193 VAL A O 1
ATOM 1542 N N . ALA A 1 194 ? -12.548 -11.777 11.474 1.00 93.75 194 ALA A N 1
ATOM 1543 C CA . ALA A 1 194 ? -11.611 -11.467 10.399 1.00 93.75 194 ALA A CA 1
ATOM 1544 C C . ALA A 1 194 ? -11.750 -9.992 9.987 1.00 93.75 194 ALA A C 1
ATOM 1546 O O . ALA A 1 194 ? -12.739 -9.601 9.360 1.00 93.75 194 ALA A O 1
ATOM 1547 N N . VAL A 1 195 ? -10.766 -9.166 10.346 1.00 95.00 195 VAL A N 1
ATOM 1548 C CA . VAL A 1 195 ? -10.776 -7.723 10.063 1.00 95.00 195 VAL A CA 1
ATOM 1549 C C . VAL A 1 195 ? -10.157 -7.428 8.696 1.00 95.00 195 VAL A C 1
ATOM 1551 O O . VAL A 1 195 ? -9.058 -7.885 8.386 1.00 95.00 195 VAL A O 1
ATOM 1554 N N . THR A 1 196 ? -10.845 -6.615 7.900 1.00 92.62 196 THR A N 1
ATOM 1555 C CA . THR A 1 196 ? -10.367 -6.027 6.645 1.00 92.62 196 THR A CA 1
ATOM 1556 C C . THR A 1 196 ? -10.301 -4.511 6.798 1.00 92.62 196 THR A C 1
ATOM 1558 O O . THR A 1 196 ? -11.276 -3.887 7.216 1.00 92.62 196 THR A O 1
ATOM 1561 N N . LEU A 1 197 ? -9.167 -3.899 6.464 1.00 93.06 197 LEU A N 1
ATOM 1562 C CA . LEU A 1 197 ? -9.016 -2.446 6.502 1.00 93.06 197 LEU A CA 1
ATOM 1563 C C . LEU A 1 197 ? -9.359 -1.848 5.143 1.00 93.06 197 LEU A C 1
ATOM 1565 O O . LEU A 1 197 ? -8.812 -2.254 4.123 1.00 93.06 197 LEU A O 1
ATOM 1569 N N . ILE A 1 198 ? -10.252 -0.869 5.141 1.00 90.94 198 ILE A N 1
ATOM 1570 C CA . ILE A 1 198 ? -10.570 -0.040 3.987 1.00 90.94 198 ILE A CA 1
ATOM 1571 C C . ILE A 1 198 ? -9.712 1.218 4.093 1.00 90.94 198 ILE A C 1
ATOM 1573 O O . ILE A 1 198 ? -9.947 2.076 4.943 1.00 90.94 198 ILE A O 1
ATOM 1577 N N . LEU A 1 199 ? -8.702 1.316 3.241 1.00 92.12 199 LEU A N 1
ATOM 1578 C CA . LEU A 1 199 ? -7.831 2.471 3.123 1.00 92.12 199 LEU A CA 1
ATOM 1579 C C . LEU A 1 199 ? -8.569 3.575 2.368 1.00 92.12 199 LEU A C 1
ATOM 1581 O O . LEU A 1 199 ? -8.972 3.393 1.217 1.00 92.12 199 LEU A O 1
ATOM 1585 N N . LEU A 1 200 ? -8.745 4.714 3.033 1.00 90.62 200 LEU A N 1
ATOM 1586 C CA . LEU A 1 200 ? -9.467 5.867 2.512 1.00 90.62 200 LEU A CA 1
ATOM 1587 C C . LEU A 1 200 ? -8.563 7.080 2.371 1.00 90.62 200 LEU A C 1
ATOM 1589 O O . LEU A 1 200 ? -7.599 7.257 3.123 1.00 90.62 200 LEU A O 1
ATOM 1593 N N . ASN A 1 201 ? -8.967 7.958 1.461 1.00 91.00 201 ASN A N 1
ATOM 1594 C CA . ASN A 1 201 ? -8.419 9.290 1.354 1.00 91.00 201 ASN A CA 1
ATOM 1595 C C . ASN A 1 201 ? -9.538 10.327 1.262 1.00 91.00 201 ASN A C 1
ATOM 1597 O O . ASN A 1 201 ? -10.115 10.559 0.207 1.00 91.00 201 ASN A O 1
ATOM 1601 N N . SER A 1 202 ? -9.878 10.943 2.384 1.00 90.88 202 SER A N 1
ATOM 1602 C CA . SER A 1 202 ? -10.874 12.006 2.456 1.00 90.88 202 SER A CA 1
ATOM 1603 C C . SER A 1 202 ? -10.336 13.186 3.248 1.00 90.88 202 SER A C 1
ATOM 1605 O O . SER A 1 202 ? -9.756 13.004 4.324 1.00 90.88 202 SER A O 1
ATOM 1607 N N . LYS A 1 203 ? -10.599 14.402 2.745 1.00 91.50 203 LYS A N 1
ATOM 1608 C CA . LYS A 1 203 ? -10.298 15.665 3.440 1.00 91.50 203 LYS A CA 1
ATOM 1609 C C . LYS A 1 203 ? -10.959 15.748 4.808 1.00 91.50 203 LYS A C 1
ATOM 1611 O O . LYS A 1 203 ? -10.438 16.428 5.688 1.00 91.50 203 LYS A O 1
ATOM 1616 N N . ARG A 1 204 ? -12.108 15.088 4.976 1.00 90.88 204 ARG A N 1
ATOM 1617 C CA . ARG A 1 204 ? -12.865 15.071 6.221 1.00 90.88 204 ARG A CA 1
ATOM 1618 C C . ARG A 1 204 ? -13.410 13.682 6.498 1.00 90.88 204 ARG A C 1
ATOM 1620 O O . ARG A 1 204 ? -14.297 13.211 5.798 1.00 90.88 204 ARG A O 1
ATOM 1627 N N . TRP A 1 205 ? -12.960 13.073 7.586 1.00 90.69 205 TRP A N 1
ATOM 1628 C CA . TRP A 1 205 ? -13.469 11.778 8.019 1.00 90.69 205 TRP A CA 1
ATOM 1629 C C . TRP A 1 205 ? -13.633 11.745 9.532 1.00 90.69 205 TRP A C 1
ATOM 1631 O O . TRP A 1 205 ? -12.723 12.146 10.249 1.00 90.69 205 TRP A O 1
ATOM 1641 N N . ASP A 1 206 ? -14.784 11.272 10.013 1.00 86.94 206 ASP A N 1
ATOM 1642 C CA . ASP A 1 206 ? -15.059 11.107 11.451 1.00 86.94 206 ASP A CA 1
ATOM 1643 C C . ASP A 1 206 ? -14.776 12.382 12.280 1.00 86.94 206 ASP A C 1
ATOM 1645 O O . ASP A 1 206 ? -14.117 12.371 13.315 1.00 86.94 206 ASP A O 1
ATOM 1649 N N . GLY A 1 207 ? -15.195 13.539 11.751 1.00 87.81 207 GLY A N 1
ATOM 1650 C CA . GLY A 1 207 ? -14.973 14.846 12.384 1.00 87.81 207 GLY A CA 1
ATOM 1651 C C . GLY A 1 207 ? -13.544 15.397 12.282 1.00 87.81 207 GLY A C 1
ATOM 1652 O O . GLY A 1 207 ? -13.320 16.540 12.669 1.00 87.81 207 GLY A O 1
ATOM 1653 N N . VAL A 1 208 ? -12.600 14.643 11.718 1.00 90.38 208 VAL A N 1
ATOM 1654 C CA . VAL A 1 208 ? -11.205 15.055 11.530 1.00 90.38 208 VAL A CA 1
ATOM 1655 C C . VAL A 1 208 ? -11.012 15.654 10.142 1.00 90.38 208 VAL A C 1
ATOM 1657 O O . VAL A 1 208 ? -11.402 15.045 9.147 1.00 90.38 208 VAL A O 1
ATOM 1660 N N . LEU A 1 209 ? -10.392 16.834 10.084 1.00 92.56 209 LEU A N 1
ATOM 1661 C CA . LEU A 1 209 ? -9.958 17.481 8.846 1.00 92.56 209 LEU A CA 1
ATOM 1662 C C . LEU A 1 209 ? -8.487 17.173 8.563 1.00 92.56 209 LEU A C 1
ATOM 1664 O O . LEU A 1 209 ? -7.690 17.026 9.491 1.00 92.56 209 LEU A O 1
ATOM 1668 N N . VAL A 1 210 ? -8.142 17.107 7.279 1.00 93.31 210 VAL A N 1
ATOM 1669 C CA . VAL A 1 210 ? -6.751 17.080 6.820 1.00 93.31 210 VAL A CA 1
ATOM 1670 C C . VAL A 1 210 ? -5.998 18.306 7.342 1.00 93.31 210 VAL A C 1
ATOM 1672 O O . VAL A 1 210 ? -6.543 19.409 7.393 1.00 93.31 210 VAL A O 1
ATOM 1675 N N . HIS A 1 211 ? -4.742 18.108 7.737 1.00 93.81 211 HIS A N 1
ATOM 1676 C CA . HIS A 1 211 ? -3.840 19.213 8.051 1.00 93.81 211 HIS A CA 1
ATOM 1677 C C . HIS A 1 211 ? -3.592 20.041 6.790 1.00 93.81 211 HIS A C 1
ATOM 1679 O O . HIS A 1 211 ? -3.276 19.478 5.741 1.00 93.81 211 HIS A O 1
ATOM 1685 N N . GLN A 1 212 ? -3.723 21.363 6.886 1.00 92.81 212 GLN A N 1
ATOM 1686 C CA . GLN A 1 212 ? -3.623 22.262 5.733 1.00 92.81 212 GLN A CA 1
ATOM 1687 C C . GLN A 1 212 ? -2.267 22.124 5.020 1.00 92.81 212 GLN A C 1
ATOM 1689 O O . GLN A 1 212 ? -2.194 22.151 3.795 1.00 92.81 212 GLN A O 1
ATOM 1694 N N . GLU A 1 213 ? -1.202 21.895 5.786 1.00 93.56 213 GLU A N 1
ATOM 1695 C CA . GLU A 1 213 ? 0.168 21.688 5.312 1.00 93.56 213 GLU A CA 1
ATOM 1696 C C . GLU A 1 213 ? 0.329 20.391 4.509 1.00 93.56 213 GLU A C 1
ATOM 1698 O O . GLU A 1 213 ? 1.223 20.278 3.675 1.00 93.56 213 GLU A O 1
ATOM 1703 N N . LEU A 1 214 ? -0.536 19.406 4.760 1.00 94.06 214 LEU A N 1
ATOM 1704 C CA . LEU A 1 214 ? -0.515 18.104 4.104 1.00 94.06 214 LEU A CA 1
ATOM 1705 C C . LEU A 1 214 ? -1.539 17.982 2.980 1.00 94.06 214 LEU A C 1
ATOM 1707 O O . LEU A 1 214 ? -1.501 16.999 2.247 1.00 94.06 214 LEU A O 1
ATOM 1711 N N . GLU A 1 215 ? -2.447 18.940 2.810 1.00 92.94 215 GLU A N 1
ATOM 1712 C CA . GLU A 1 215 ? -3.552 18.813 1.858 1.00 92.94 215 GLU A CA 1
ATOM 1713 C C . GLU A 1 215 ? -3.055 18.569 0.426 1.00 92.94 215 GLU A C 1
ATOM 1715 O O . GLU A 1 215 ? -3.524 17.645 -0.232 1.00 92.94 215 GLU A O 1
ATOM 1720 N N . GLN A 1 216 ? -2.043 19.317 -0.021 1.00 90.62 216 GLN A N 1
ATOM 1721 C CA . GLN A 1 216 ? -1.449 19.157 -1.357 1.00 90.62 216 GLN A CA 1
ATOM 1722 C C . GLN A 1 216 ? -0.638 17.859 -1.514 1.00 90.62 216 GLN A C 1
ATOM 1724 O O . GLN A 1 216 ? -0.424 17.400 -2.633 1.00 90.62 216 GLN A O 1
ATOM 1729 N N . GLU A 1 217 ? -0.173 17.269 -0.407 1.00 92.69 217 GLU A N 1
ATOM 1730 C CA . GLU A 1 217 ? 0.580 16.010 -0.415 1.00 92.69 217 GLU A CA 1
ATOM 1731 C C . GLU A 1 217 ? -0.315 14.781 -0.237 1.00 92.69 217 GLU A C 1
ATOM 1733 O O . GLU A 1 217 ? 0.095 13.688 -0.613 1.00 92.69 217 GLU A O 1
ATOM 1738 N N . LEU A 1 218 ? -1.496 14.925 0.373 1.00 92.81 218 LEU A N 1
ATOM 1739 C CA . LEU A 1 218 ? -2.381 13.813 0.727 1.00 92.81 218 LEU A CA 1
ATOM 1740 C C . LEU A 1 218 ? -3.632 13.734 -0.133 1.00 92.81 218 LEU A C 1
ATOM 1742 O O . LEU A 1 218 ? -4.178 12.647 -0.263 1.00 92.81 218 LEU A O 1
ATOM 1746 N N . ILE A 1 219 ? -4.081 14.826 -0.741 1.00 91.56 219 ILE A N 1
ATOM 1747 C CA . ILE A 1 219 ? -5.268 14.844 -1.597 1.00 91.56 219 ILE A CA 1
ATOM 1748 C C . ILE A 1 219 ? -4.838 14.854 -3.060 1.00 91.56 219 ILE A C 1
ATOM 1750 O O . ILE A 1 219 ? -3.841 15.478 -3.420 1.00 91.56 219 ILE A O 1
ATOM 1754 N N . HIS A 1 220 ? -5.575 14.138 -3.911 1.00 88.12 220 HIS A N 1
ATOM 1755 C CA . HIS A 1 220 ? -5.275 14.110 -5.338 1.00 88.12 220 HIS A CA 1
ATOM 1756 C C . HIS A 1 220 ? -5.353 15.531 -5.925 1.00 88.12 220 HIS A C 1
ATOM 1758 O O . HIS A 1 220 ? -6.308 16.244 -5.611 1.00 88.12 220 HIS A O 1
ATOM 1764 N N . PRO A 1 221 ? -4.406 15.947 -6.787 1.00 86.00 221 PRO A N 1
ATOM 1765 C CA . PRO A 1 221 ? -4.421 17.285 -7.384 1.00 86.00 221 PRO A CA 1
ATOM 1766 C C . PRO A 1 221 ? -5.733 17.621 -8.107 1.00 86.00 221 PRO A C 1
ATOM 1768 O O . PRO A 1 221 ? -6.238 18.731 -7.984 1.00 86.00 221 PRO A O 1
ATOM 1771 N N . ASP A 1 222 ? -6.318 16.630 -8.782 1.00 85.44 222 ASP A N 1
ATOM 1772 C CA . ASP A 1 222 ? -7.587 16.757 -9.515 1.00 85.44 222 ASP A CA 1
ATOM 1773 C C . ASP A 1 222 ? -8.824 16.409 -8.663 1.00 85.44 222 ASP A C 1
ATOM 1775 O O . ASP A 1 222 ? -9.849 15.972 -9.184 1.00 85.44 222 ASP A O 1
ATOM 1779 N N . TYR A 1 223 ? -8.727 16.508 -7.335 1.00 84.12 223 TYR A N 1
ATOM 1780 C CA . TYR A 1 223 ? -9.850 16.217 -6.448 1.00 84.12 223 TYR A CA 1
ATOM 1781 C C . TYR A 1 223 ? -10.993 17.221 -6.636 1.00 84.12 223 TYR A C 1
ATOM 1783 O O . TYR A 1 223 ? -10.813 18.424 -6.443 1.00 84.12 223 TYR A O 1
ATOM 1791 N N . ASP A 1 224 ? -12.182 16.695 -6.925 1.00 83.62 224 ASP A N 1
ATOM 1792 C CA . ASP A 1 224 ? -13.429 17.452 -6.918 1.00 83.62 224 ASP A CA 1
ATOM 1793 C C . ASP A 1 224 ? -13.875 17.733 -5.467 1.00 83.62 224 ASP A C 1
ATOM 1795 O O . ASP A 1 224 ? -14.152 16.785 -4.724 1.00 83.62 224 ASP A O 1
ATOM 1799 N N . PRO A 1 225 ? -13.975 19.008 -5.040 1.00 83.00 225 PRO A N 1
ATOM 1800 C CA . PRO A 1 225 ? -14.454 19.375 -3.709 1.00 83.00 225 PRO A CA 1
ATOM 1801 C C . PRO A 1 225 ? -15.875 18.899 -3.375 1.00 83.00 225 PRO A C 1
ATOM 1803 O O . PRO A 1 225 ? -16.205 18.819 -2.191 1.00 83.00 225 PRO A O 1
ATOM 1806 N N . GLU A 1 226 ? -16.713 18.591 -4.371 1.00 82.94 226 GLU A N 1
ATOM 1807 C CA . GLU A 1 226 ? -18.038 17.994 -4.149 1.00 82.94 226 GLU A CA 1
ATOM 1808 C C . GLU A 1 226 ? -17.951 16.498 -3.794 1.00 82.94 226 GLU A C 1
ATOM 1810 O O . GLU A 1 226 ? -18.873 15.928 -3.202 1.00 82.94 226 GLU A O 1
ATOM 1815 N N . GLY A 1 227 ? -16.826 15.849 -4.107 1.00 79.81 227 GLY A N 1
ATOM 1816 C CA . GLY A 1 227 ? -16.579 14.442 -3.821 1.00 79.81 227 GLY A CA 1
ATOM 1817 C C . GLY A 1 227 ? -16.299 14.170 -2.342 1.00 79.81 227 GLY A C 1
ATOM 1818 O O . GLY A 1 227 ? -15.547 14.878 -1.681 1.00 79.81 227 GLY A O 1
ATOM 1819 N N . PHE A 1 228 ? -16.839 13.077 -1.799 1.00 81.94 228 PHE A N 1
ATOM 1820 C CA . PHE A 1 228 ? -16.572 12.693 -0.404 1.00 81.94 228 PHE A CA 1
ATOM 1821 C C . PHE A 1 228 ? -15.212 11.998 -0.213 1.00 81.94 228 PHE A C 1
ATOM 1823 O O . PHE A 1 228 ? -14.585 12.119 0.842 1.00 81.94 228 PHE A O 1
ATOM 1830 N N . ILE A 1 229 ? -14.750 11.277 -1.239 1.00 85.12 229 ILE A N 1
ATOM 1831 C CA . ILE A 1 229 ? -13.494 10.520 -1.255 1.00 85.12 229 ILE A CA 1
ATOM 1832 C C . ILE A 1 229 ? -12.632 11.013 -2.421 1.00 85.12 229 ILE A C 1
ATOM 1834 O O . ILE A 1 229 ? -13.090 11.074 -3.561 1.00 85.12 229 ILE A O 1
ATOM 1838 N N . SER A 1 230 ? -11.378 11.335 -2.125 1.00 86.69 230 SER A N 1
ATOM 1839 C CA . SER A 1 230 ? -10.323 11.625 -3.091 1.00 86.69 230 SER A CA 1
ATOM 1840 C C . SER A 1 230 ? -9.608 10.343 -3.515 1.00 86.69 230 SER A C 1
ATOM 1842 O O .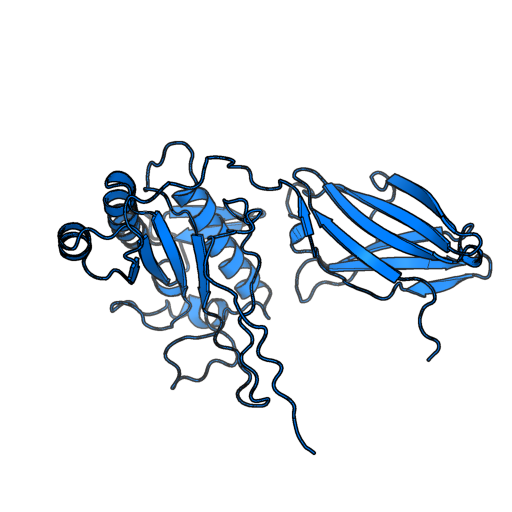 SER A 1 230 ? -9.424 9.434 -2.708 1.00 86.69 230 SER A O 1
ATOM 1844 N N . ALA A 1 231 ? -9.077 10.312 -4.738 1.00 85.00 231 ALA A N 1
ATOM 1845 C CA . ALA A 1 231 ? -8.019 9.370 -5.094 1.00 85.00 231 ALA A CA 1
ATOM 1846 C C . ALA A 1 231 ? -6.772 9.610 -4.223 1.00 85.00 231 ALA A C 1
ATOM 1848 O O . ALA A 1 231 ? -6.592 10.703 -3.677 1.00 85.00 231 ALA A O 1
ATOM 1849 N N . PHE A 1 232 ? -5.881 8.626 -4.103 1.00 86.31 232 PHE A N 1
ATOM 1850 C CA . PHE A 1 232 ? -4.571 8.839 -3.480 1.00 86.31 232 PHE A CA 1
ATOM 1851 C C . PHE A 1 232 ? -3.646 9.637 -4.420 1.00 86.31 232 PHE A C 1
ATOM 1853 O O . PHE A 1 232 ? -3.661 9.396 -5.627 1.00 86.31 232 PHE A O 1
ATOM 1860 N N . PRO A 1 233 ? -2.802 10.550 -3.910 1.00 82.25 233 PRO A N 1
ATOM 1861 C CA . PRO A 1 233 ? -1.968 11.459 -4.708 1.00 82.25 233 PRO A CA 1
ATOM 1862 C C . PRO A 1 233 ? -0.698 10.787 -5.262 1.00 82.25 233 PRO A C 1
ATOM 1864 O O . PRO A 1 233 ? 0.409 11.312 -5.156 1.00 82.25 233 PRO A O 1
ATOM 1867 N N . ILE A 1 234 ? -0.845 9.615 -5.881 1.00 81.06 234 ILE A N 1
ATOM 1868 C CA . ILE A 1 234 ? 0.267 8.792 -6.391 1.00 81.06 234 ILE A CA 1
ATOM 1869 C C . ILE A 1 234 ? 0.941 9.363 -7.649 1.00 81.06 234 ILE A C 1
ATOM 1871 O O . ILE A 1 234 ? 1.969 8.852 -8.087 1.00 81.06 234 ILE A O 1
ATOM 1875 N N . VAL A 1 235 ? 0.374 10.428 -8.221 1.00 78.75 235 VAL A N 1
ATOM 1876 C CA . VAL A 1 235 ? 0.913 11.152 -9.384 1.00 78.75 235 VAL A CA 1
ATOM 1877 C C . VAL A 1 235 ? 2.035 12.129 -9.017 1.00 78.75 235 VAL A C 1
ATOM 1879 O O . VAL A 1 235 ? 2.754 12.599 -9.896 1.00 78.75 235 VAL A O 1
ATOM 1882 N N . THR A 1 236 ? 2.220 12.424 -7.725 1.00 81.75 236 THR A N 1
ATOM 1883 C CA . THR A 1 236 ? 3.329 13.249 -7.223 1.00 81.75 236 THR A CA 1
ATOM 1884 C C . THR A 1 236 ? 4.307 12.398 -6.419 1.00 81.75 236 THR A C 1
ATOM 1886 O O . THR A 1 236 ? 3.925 11.408 -5.797 1.00 81.75 236 THR A O 1
ATOM 1889 N N . GLU A 1 237 ? 5.586 12.779 -6.392 1.00 82.50 237 GLU A N 1
ATOM 1890 C CA . GLU A 1 237 ? 6.590 12.034 -5.622 1.00 82.50 237 GLU A CA 1
ATOM 1891 C C . GLU A 1 237 ? 6.296 12.069 -4.114 1.00 82.50 237 GLU A C 1
ATOM 1893 O O . GLU A 1 237 ? 6.348 11.034 -3.447 1.00 82.50 237 GLU A O 1
ATOM 1898 N N . ARG A 1 238 ? 5.944 13.248 -3.579 1.00 88.50 238 ARG A N 1
ATOM 1899 C CA . ARG A 1 238 ? 5.569 13.408 -2.165 1.00 88.50 238 ARG A CA 1
ATOM 1900 C C . ARG A 1 238 ? 4.327 12.595 -1.828 1.00 88.50 238 ARG A C 1
ATOM 1902 O O . ARG A 1 238 ? 4.355 11.837 -0.863 1.00 88.50 238 ARG A O 1
ATOM 1909 N N . GLY A 1 239 ? 3.277 12.688 -2.641 1.00 88.00 239 GLY A N 1
ATOM 1910 C CA . GLY A 1 239 ? 2.039 11.962 -2.388 1.00 88.00 239 GLY A CA 1
ATOM 1911 C C . GLY A 1 239 ? 2.194 10.447 -2.485 1.00 88.00 239 GLY A C 1
ATOM 1912 O O . GLY A 1 239 ? 1.696 9.727 -1.619 1.00 88.00 239 GLY A O 1
ATOM 1913 N N . LEU A 1 240 ? 2.983 9.952 -3.444 1.00 83.94 240 LEU A N 1
ATOM 1914 C CA . LEU A 1 240 ? 3.340 8.535 -3.519 1.00 83.94 240 LEU A CA 1
ATOM 1915 C C . LEU A 1 240 ? 4.100 8.071 -2.268 1.00 83.94 240 LEU A C 1
ATOM 1917 O O . LEU A 1 240 ? 3.764 7.029 -1.706 1.00 83.94 240 LEU A O 1
ATOM 1921 N N . LYS A 1 241 ? 5.090 8.842 -1.797 1.00 87.44 241 LYS A N 1
ATOM 1922 C CA . LYS A 1 241 ? 5.843 8.529 -0.569 1.00 87.44 241 LYS A CA 1
ATOM 1923 C C . LYS A 1 241 ? 4.939 8.491 0.665 1.00 87.44 241 LYS A C 1
ATOM 1925 O O . LYS A 1 241 ? 5.028 7.559 1.457 1.00 87.44 241 LYS A O 1
ATOM 1930 N N . ARG A 1 242 ? 4.032 9.459 0.814 1.00 91.75 242 ARG A N 1
ATOM 1931 C CA . ARG A 1 242 ? 3.072 9.512 1.930 1.00 91.75 242 ARG A CA 1
ATOM 1932 C C . ARG A 1 242 ? 2.093 8.338 1.893 1.00 91.75 242 ARG A C 1
ATOM 1934 O O . ARG A 1 242 ? 1.855 7.714 2.925 1.00 91.75 242 ARG A O 1
ATOM 1941 N N . PHE A 1 243 ? 1.573 8.001 0.713 1.00 90.00 243 PHE A N 1
ATOM 1942 C CA . PHE A 1 243 ? 0.706 6.838 0.530 1.00 90.00 243 PHE A CA 1
ATOM 1943 C C . PHE A 1 243 ? 1.428 5.530 0.868 1.00 90.00 243 PHE A C 1
ATOM 1945 O O . PHE A 1 243 ? 0.892 4.714 1.614 1.00 90.00 243 PHE A O 1
ATOM 1952 N N . ARG A 1 244 ? 2.664 5.352 0.390 1.00 87.31 244 ARG A N 1
ATOM 1953 C CA . ARG A 1 244 ? 3.487 4.189 0.742 1.00 87.31 244 ARG A CA 1
ATOM 1954 C C . ARG A 1 244 ? 3.732 4.092 2.241 1.00 87.31 244 ARG A C 1
ATOM 1956 O O . ARG A 1 244 ? 3.431 3.057 2.821 1.00 87.31 244 ARG A O 1
ATOM 1963 N N . ALA A 1 245 ? 4.175 5.178 2.873 1.00 91.62 245 ALA A N 1
ATOM 1964 C CA . ALA A 1 245 ? 4.410 5.205 4.312 1.00 91.62 245 ALA A CA 1
ATOM 1965 C C . ALA A 1 245 ? 3.147 4.836 5.098 1.00 91.62 245 ALA A C 1
ATOM 1967 O O . ALA A 1 245 ? 3.225 4.132 6.094 1.00 91.62 245 ALA A O 1
ATOM 1968 N N . PHE A 1 246 ? 1.974 5.275 4.641 1.00 94.00 246 PHE A N 1
ATOM 1969 C CA . PHE A 1 246 ? 0.692 4.911 5.234 1.00 94.00 246 PHE A CA 1
ATOM 1970 C C . PHE A 1 246 ? 0.357 3.420 5.100 1.00 94.00 246 PHE A C 1
ATOM 1972 O O . PHE A 1 246 ? -0.038 2.794 6.085 1.00 94.00 246 PHE A O 1
ATOM 1979 N N . VAL A 1 247 ? 0.516 2.856 3.902 1.00 90.50 247 VAL A N 1
ATOM 1980 C CA . VAL A 1 247 ? 0.243 1.438 3.633 1.00 90.50 247 VAL A CA 1
ATOM 1981 C C . VAL A 1 247 ? 1.220 0.544 4.394 1.00 90.50 247 VAL A C 1
ATOM 1983 O O . VAL A 1 247 ? 0.780 -0.373 5.086 1.00 90.50 247 VAL A O 1
ATOM 1986 N N . GLU A 1 248 ? 2.522 0.827 4.309 1.00 88.56 248 GLU A N 1
ATOM 1987 C CA . GLU A 1 248 ? 3.569 0.057 4.988 1.00 88.56 248 GLU A CA 1
ATOM 1988 C C . GLU A 1 248 ? 3.414 0.161 6.516 1.00 88.56 248 GLU A C 1
ATOM 1990 O O . GLU A 1 248 ? 3.416 -0.862 7.200 1.00 88.56 248 GLU A O 1
ATOM 1995 N N . PHE A 1 249 ? 3.116 1.352 7.051 1.00 94.25 249 PHE A N 1
ATOM 1996 C CA . PHE A 1 249 ? 2.795 1.534 8.470 1.00 94.25 249 PHE A CA 1
ATOM 1997 C C . PHE A 1 249 ? 1.599 0.686 8.921 1.00 94.25 249 PHE A C 1
ATOM 1999 O O . PHE A 1 249 ? 1.671 0.003 9.945 1.00 94.25 249 PHE A O 1
ATOM 2006 N N . ALA A 1 250 ? 0.483 0.722 8.185 1.00 93.12 250 ALA A N 1
ATOM 2007 C CA . ALA A 1 250 ? -0.711 -0.044 8.538 1.00 93.12 250 ALA A CA 1
ATOM 2008 C C . ALA A 1 250 ? -0.459 -1.557 8.447 1.00 93.12 250 ALA A C 1
ATOM 2010 O O . ALA A 1 250 ? -0.930 -2.325 9.288 1.00 93.12 250 ALA A O 1
ATOM 2011 N N . ALA A 1 251 ? 0.293 -1.996 7.445 1.00 88.50 251 ALA A N 1
ATOM 2012 C CA . ALA A 1 251 ? 0.664 -3.388 7.300 1.00 88.50 251 ALA A CA 1
ATOM 2013 C C . ALA A 1 251 ? 1.559 -3.871 8.438 1.00 88.50 251 ALA A C 1
ATOM 2015 O O . ALA A 1 251 ? 1.154 -4.748 9.199 1.00 88.50 251 ALA A O 1
ATOM 2016 N N . GLU A 1 252 ? 2.717 -3.237 8.630 1.00 89.06 252 GLU A N 1
ATOM 2017 C CA . GLU A 1 252 ? 3.656 -3.587 9.696 1.00 89.06 252 GLU A CA 1
ATOM 2018 C C . GLU A 1 252 ? 2.998 -3.595 11.072 1.00 89.06 252 GLU A C 1
ATOM 2020 O O . GLU A 1 252 ? 3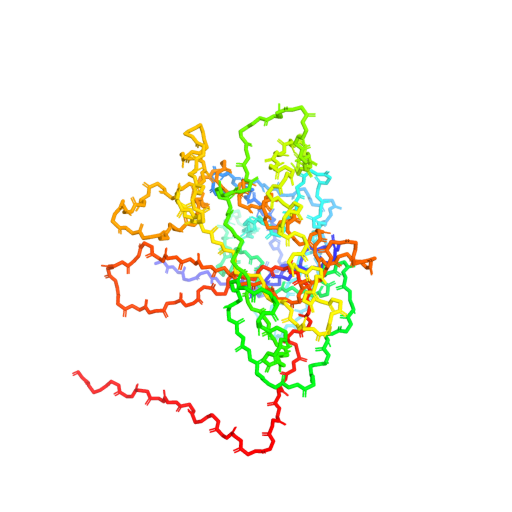.382 -4.380 11.937 1.00 89.06 252 GLU A O 1
ATOM 2025 N N . ARG A 1 253 ? 2.016 -2.716 11.298 1.00 92.94 253 ARG A N 1
ATOM 2026 C CA . ARG A 1 253 ? 1.318 -2.603 12.576 1.00 92.94 253 ARG A CA 1
ATOM 2027 C C . ARG A 1 253 ? 0.297 -3.717 12.809 1.00 92.94 253 ARG A C 1
ATOM 2029 O O . ARG A 1 253 ? 0.259 -4.243 13.922 1.00 92.94 253 ARG A O 1
ATOM 2036 N N . TYR A 1 254 ? -0.504 -4.080 11.804 1.00 93.19 254 TYR A N 1
ATOM 2037 C CA . TYR A 1 254 ? -1.639 -5.007 11.963 1.00 93.19 254 TYR A CA 1
ATOM 2038 C C . TYR A 1 254 ? -1.396 -6.425 11.431 1.00 93.19 254 TYR A C 1
ATOM 2040 O O . TYR A 1 254 ? -2.247 -7.291 11.632 1.00 93.19 254 TYR A O 1
ATOM 2048 N N . THR A 1 255 ? -0.247 -6.708 10.814 1.00 88.44 255 THR A N 1
ATOM 2049 C CA . THR A 1 255 ? 0.159 -8.081 10.451 1.00 88.44 255 THR A CA 1
ATOM 2050 C C . THR A 1 255 ? 1.214 -8.654 11.396 1.00 88.44 255 THR A C 1
ATOM 2052 O O . THR A 1 255 ? 1.762 -9.726 11.141 1.00 88.44 255 THR A O 1
ATOM 2055 N N . ARG A 1 256 ? 1.507 -7.975 12.516 1.00 88.31 256 ARG A N 1
ATOM 2056 C CA . ARG A 1 256 ? 2.520 -8.430 13.479 1.00 88.31 256 ARG A CA 1
ATOM 2057 C C . ARG A 1 256 ? 2.222 -9.847 13.983 1.00 88.31 256 ARG A C 1
ATOM 2059 O O . ARG A 1 256 ? 1.071 -10.145 14.339 1.00 88.31 256 ARG A O 1
ATOM 2066 N N . PRO A 1 257 ? 3.254 -10.697 14.137 1.00 87.19 257 PRO A N 1
ATOM 2067 C CA . PRO A 1 257 ? 3.093 -12.008 14.758 1.00 87.19 257 PRO A CA 1
ATOM 2068 C C . PRO A 1 257 ? 2.526 -11.930 16.183 1.00 87.19 257 PRO A C 1
ATOM 2070 O O . PRO A 1 257 ? 1.683 -12.747 16.542 1.00 87.19 257 PRO A O 1
ATOM 2073 N N . ASP A 1 258 ? 2.931 -10.913 16.955 1.00 91.50 258 ASP A N 1
ATOM 2074 C CA . ASP A 1 258 ? 2.521 -10.704 18.353 1.00 91.50 258 ASP A CA 1
ATOM 2075 C C . ASP A 1 258 ? 1.103 -10.132 18.531 1.00 91.50 258 ASP A C 1
ATOM 2077 O O . ASP A 1 258 ? 0.607 -10.087 19.654 1.00 91.50 258 ASP A O 1
ATOM 2081 N N . GLN A 1 259 ? 0.454 -9.686 17.447 1.00 92.50 259 GLN A N 1
ATOM 2082 C CA . GLN A 1 259 ? -0.895 -9.099 17.454 1.00 92.50 259 GLN A CA 1
ATOM 2083 C C . GLN A 1 259 ? -1.078 -7.963 18.474 1.00 92.50 259 GLN A C 1
ATOM 2085 O O . GLN A 1 259 ? -2.185 -7.727 18.969 1.00 92.50 259 GLN A O 1
ATOM 2090 N N . ARG A 1 260 ? -0.003 -7.228 18.797 1.00 95.25 260 ARG A N 1
ATOM 2091 C CA . ARG A 1 260 ? -0.024 -6.190 19.840 1.00 95.25 260 ARG A CA 1
ATOM 2092 C C . ARG A 1 260 ? -1.118 -5.136 19.622 1.00 95.25 260 ARG A C 1
ATOM 2094 O O . ARG A 1 260 ? -1.691 -4.652 20.595 1.00 95.25 260 ARG A O 1
ATOM 2101 N N . TYR A 1 261 ? -1.402 -4.804 18.365 1.00 96.44 261 TYR A N 1
ATOM 2102 C CA . TYR A 1 261 ? -2.380 -3.791 17.950 1.00 96.44 261 TYR A CA 1
ATOM 2103 C C . TYR A 1 261 ? -3.640 -4.405 17.318 1.00 96.44 261 TYR A C 1
ATOM 2105 O O . TYR A 1 261 ? -4.398 -3.721 16.636 1.00 96.44 261 TYR A O 1
ATOM 2113 N N . GLY A 1 262 ? -3.856 -5.706 17.530 1.00 94.75 262 GLY A N 1
ATOM 2114 C CA . GLY A 1 262 ? -4.843 -6.492 16.800 1.00 94.75 262 GLY A CA 1
ATOM 2115 C C . GLY A 1 262 ? -4.322 -6.994 15.457 1.00 94.75 262 GLY A C 1
ATOM 2116 O O . GLY A 1 262 ? -3.148 -6.812 15.118 1.00 94.75 262 GLY A O 1
ATOM 2117 N N . ARG A 1 263 ? -5.207 -7.652 14.703 1.00 92.81 263 ARG A N 1
ATOM 2118 C CA . ARG A 1 263 ? -4.877 -8.260 13.414 1.00 92.81 263 ARG A CA 1
ATOM 2119 C C . ARG A 1 263 ? -5.821 -7.840 12.298 1.00 92.81 263 ARG A C 1
ATOM 2121 O O . ARG A 1 263 ? -7.029 -8.033 12.399 1.00 92.81 263 ARG A O 1
ATOM 2128 N N . ALA A 1 264 ? -5.240 -7.368 11.200 1.00 91.50 264 ALA A N 1
ATOM 2129 C CA . ALA A 1 264 ? -5.910 -7.232 9.914 1.00 91.50 264 ALA A CA 1
ATOM 2130 C C . ALA A 1 264 ? -5.489 -8.383 8.991 1.00 91.50 264 ALA A C 1
ATOM 2132 O O . ALA A 1 264 ? -4.326 -8.776 8.950 1.00 91.50 264 ALA A O 1
ATOM 2133 N N . CYS A 1 265 ? -6.458 -8.947 8.278 1.00 86.56 265 CYS A N 1
ATOM 2134 C CA . CYS A 1 265 ? -6.261 -10.074 7.360 1.00 86.56 265 CYS A CA 1
ATOM 2135 C C . CYS A 1 265 ? -6.549 -9.697 5.905 1.00 86.56 265 CYS A C 1
ATOM 2137 O O . CYS A 1 265 ? -6.384 -10.521 5.013 1.00 86.56 265 CYS A O 1
ATOM 2139 N N . GLY A 1 266 ? -7.026 -8.478 5.669 1.00 84.50 266 GLY A N 1
ATOM 2140 C CA . GLY A 1 266 ? -7.308 -7.963 4.342 1.00 84.50 266 GLY A CA 1
ATOM 2141 C C . GLY A 1 266 ? -7.145 -6.454 4.305 1.00 84.50 266 GLY A C 1
ATOM 2142 O O . GLY A 1 266 ? -7.371 -5.765 5.301 1.00 84.50 266 GLY A O 1
ATOM 2143 N N . TYR A 1 267 ? -6.784 -5.954 3.131 1.00 84.19 267 TYR A N 1
ATOM 2144 C CA . TYR A 1 267 ? -6.651 -4.536 2.842 1.00 84.19 267 TYR A CA 1
ATOM 2145 C C . TYR A 1 267 ? -7.395 -4.252 1.543 1.00 84.19 267 TYR A C 1
ATOM 2147 O O . TYR A 1 267 ? -7.208 -4.943 0.544 1.00 84.19 267 TYR A O 1
ATOM 2155 N N . MET A 1 268 ? -8.256 -3.245 1.563 1.00 80.31 268 MET A N 1
ATOM 2156 C CA . MET A 1 268 ? -8.972 -2.751 0.396 1.00 80.31 268 MET A CA 1
ATOM 2157 C C . MET A 1 268 ? -8.640 -1.277 0.241 1.00 80.31 268 MET A C 1
ATOM 2159 O O . MET A 1 268 ? -8.758 -0.521 1.197 1.00 80.31 268 MET A O 1
ATOM 2163 N N . SER A 1 269 ? -8.231 -0.861 -0.950 1.00 71.75 269 SER A N 1
ATOM 2164 C CA . SER A 1 269 ? -8.075 0.556 -1.267 1.00 71.75 269 SER A CA 1
ATOM 2165 C C . SER A 1 269 ? -9.341 1.055 -1.938 1.00 71.75 269 SER A C 1
ATOM 2167 O O . SER A 1 269 ? -9.793 0.433 -2.901 1.00 71.75 269 SER A O 1
ATOM 2169 N N . ILE A 1 270 ? -9.899 2.172 -1.471 1.00 62.47 270 ILE A N 1
ATOM 2170 C CA . ILE A 1 270 ? -10.862 2.913 -2.284 1.00 62.47 270 ILE A CA 1
ATOM 2171 C C . ILE A 1 270 ? -10.073 3.917 -3.108 1.00 62.47 270 ILE A C 1
ATOM 2173 O O . ILE A 1 270 ? -9.596 4.926 -2.595 1.00 62.47 270 ILE A O 1
ATOM 2177 N N . VAL A 1 271 ? -9.956 3.632 -4.398 1.00 54.16 271 VAL A N 1
ATOM 2178 C CA . VAL A 1 271 ? -9.603 4.639 -5.390 1.00 54.16 271 VAL A CA 1
ATOM 2179 C C . VAL A 1 271 ? -10.900 5.108 -6.037 1.00 54.16 271 VAL A C 1
ATOM 2181 O O . VAL A 1 271 ? -11.598 4.328 -6.678 1.00 54.16 271 VAL A O 1
ATOM 2184 N N . THR A 1 272 ? -11.271 6.369 -5.819 1.00 38.84 272 THR A N 1
ATOM 2185 C CA . THR A 1 272 ? -12.207 7.036 -6.724 1.00 38.84 272 THR A CA 1
ATOM 2186 C C . THR A 1 272 ? -11.404 7.408 -7.957 1.00 38.84 272 THR A C 1
ATOM 2188 O O . THR A 1 272 ? -10.465 8.193 -7.886 1.00 38.84 272 THR A O 1
ATOM 2191 N N . GLU A 1 273 ? -11.688 6.763 -9.080 1.00 36.31 273 GLU A N 1
ATOM 2192 C CA . GLU A 1 273 ? -11.071 7.131 -10.344 1.00 36.31 273 GLU A CA 1
ATOM 2193 C C . GLU A 1 273 ? -11.484 8.569 -10.680 1.00 36.31 273 GLU A C 1
ATOM 2195 O O . GLU A 1 273 ? -12.672 8.891 -10.748 1.00 36.31 273 GLU A O 1
ATOM 2200 N N . THR A 1 274 ? -10.517 9.439 -10.948 1.00 29.06 274 THR A N 1
ATOM 2201 C CA . THR A 1 274 ? -10.713 10.616 -11.798 1.00 29.06 274 THR A CA 1
ATOM 2202 C C . THR A 1 274 ? -10.929 10.164 -13.250 1.00 29.06 274 THR A C 1
ATOM 2204 O O . THR A 1 274 ? -10.172 10.508 -14.151 1.00 29.06 274 THR A O 1
ATOM 2207 N N . ALA A 1 275 ? -11.988 9.382 -13.484 1.00 26.64 275 ALA A N 1
ATOM 2208 C CA . ALA A 1 275 ? -12.487 9.012 -14.806 1.00 26.64 275 ALA A CA 1
ATOM 2209 C C . ALA A 1 275 ? -14.023 9.057 -14.851 1.00 26.64 275 ALA A C 1
ATOM 2211 O O . ALA A 1 275 ? -14.696 8.082 -15.169 1.00 26.64 275 ALA A O 1
ATOM 2212 N N . ILE A 1 276 ? -14.605 10.243 -14.653 1.00 27.34 276 ILE A N 1
ATOM 2213 C CA . ILE A 1 276 ? -15.959 10.545 -15.165 1.00 27.34 276 ILE A CA 1
ATOM 2214 C C . ILE A 1 276 ? -15.891 10.862 -16.683 1.00 27.34 276 ILE A C 1
ATOM 2216 O O . ILE A 1 276 ? -16.624 11.692 -17.201 1.00 27.34 276 ILE A O 1
ATOM 2220 N N . LEU A 1 277 ? -15.017 10.194 -17.451 1.00 23.33 277 LEU A N 1
ATOM 2221 C CA . LEU A 1 277 ? -14.967 10.361 -18.914 1.00 23.33 277 LEU A CA 1
ATOM 2222 C C . LEU A 1 277 ? -15.034 9.071 -19.744 1.00 23.33 277 LEU A C 1
ATOM 2224 O O . LEU A 1 277 ? -15.108 9.181 -20.964 1.00 23.33 277 LEU A O 1
ATOM 2228 N N . THR A 1 278 ? -15.097 7.870 -19.157 1.00 24.14 278 THR A N 1
ATOM 2229 C CA . THR A 1 278 ? -15.145 6.631 -19.972 1.00 24.14 278 THR A CA 1
ATOM 2230 C C . THR A 1 278 ? -16.171 5.579 -19.557 1.00 24.14 278 THR A C 1
ATOM 2232 O O . THR A 1 278 ? -16.363 4.625 -20.302 1.00 24.14 278 THR A O 1
ATOM 2235 N N . GLY A 1 279 ? -16.916 5.756 -18.460 1.00 22.58 279 GLY A N 1
ATOM 2236 C CA . GLY A 1 279 ? -18.071 4.893 -18.164 1.00 22.58 279 GLY A CA 1
ATOM 2237 C C . GLY A 1 279 ? -17.732 3.421 -17.889 1.00 22.58 279 GLY A C 1
ATOM 2238 O O . GLY A 1 279 ? -18.599 2.560 -18.043 1.00 22.58 279 GLY A O 1
ATOM 2239 N N . GLU A 1 280 ? -16.508 3.125 -17.455 1.00 22.78 280 GLU A N 1
ATOM 2240 C CA . GLU A 1 280 ? -16.089 1.788 -17.038 1.00 22.78 280 GLU A CA 1
ATOM 2241 C C . GLU A 1 280 ? -15.759 1.782 -15.542 1.00 22.78 280 GLU A C 1
ATOM 2243 O O . GLU A 1 280 ? -15.058 2.654 -15.046 1.00 22.78 280 GLU A O 1
ATOM 2248 N N . TRP A 1 281 ? -16.286 0.799 -14.808 1.00 27.56 281 TRP A N 1
ATOM 2249 C CA . TRP A 1 281 ? -15.916 0.564 -13.414 1.00 27.56 281 TRP A CA 1
ATOM 2250 C C . TRP A 1 281 ? -14.678 -0.325 -13.381 1.00 27.56 281 TRP A C 1
ATOM 2252 O O . TRP A 1 281 ? -14.788 -1.532 -13.604 1.00 27.56 281 TRP A O 1
ATOM 2262 N N . HIS A 1 282 ? -13.521 0.237 -13.043 1.00 26.67 282 HIS A N 1
ATOM 2263 C CA . HIS A 1 282 ? -12.330 -0.555 -12.754 1.00 26.67 282 HIS A CA 1
ATOM 2264 C C . HIS A 1 282 ? -12.091 -0.578 -11.246 1.00 26.67 282 HIS A C 1
ATOM 2266 O O . HIS A 1 282 ? -11.628 0.391 -10.649 1.00 26.67 282 HIS A O 1
ATOM 2272 N N . ILE A 1 283 ? -12.383 -1.712 -10.599 1.00 29.48 283 ILE A N 1
ATOM 2273 C CA . ILE A 1 283 ? -11.758 -2.016 -9.307 1.00 29.48 283 ILE A CA 1
ATOM 2274 C C . ILE A 1 283 ? -10.276 -2.187 -9.620 1.00 29.48 283 ILE A C 1
ATOM 2276 O O . ILE A 1 283 ? -9.851 -3.251 -10.075 1.00 29.48 283 ILE A O 1
ATOM 2280 N N . ILE A 1 284 ? -9.480 -1.140 -9.408 1.00 28.05 284 ILE A N 1
ATOM 2281 C CA . ILE A 1 284 ? -8.033 -1.295 -9.409 1.00 28.05 284 ILE A CA 1
ATOM 2282 C C . ILE A 1 284 ? -7.718 -2.118 -8.162 1.00 28.05 284 ILE A C 1
ATOM 2284 O O . ILE A 1 284 ? -7.632 -1.598 -7.048 1.00 28.05 284 ILE A O 1
ATOM 2288 N N . HIS A 1 285 ? -7.558 -3.428 -8.352 1.00 28.06 285 HIS A N 1
ATOM 2289 C CA . HIS A 1 285 ? -6.754 -4.239 -7.457 1.00 28.06 285 HIS A CA 1
ATOM 2290 C C . HIS A 1 285 ? -5.347 -3.653 -7.517 1.00 28.06 285 HIS A C 1
ATOM 2292 O O . HIS A 1 285 ? -4.519 -4.080 -8.313 1.00 28.06 285 HIS A O 1
ATOM 2298 N N . ILE A 1 286 ? -5.079 -2.639 -6.697 1.00 29.61 286 ILE A N 1
ATOM 2299 C CA . ILE A 1 286 ? -3.716 -2.373 -6.273 1.00 29.61 286 ILE A CA 1
ATOM 2300 C C . ILE A 1 286 ? -3.368 -3.629 -5.477 1.00 29.61 286 ILE A C 1
ATOM 2302 O O . ILE A 1 286 ? -4.037 -3.881 -4.468 1.00 29.61 286 ILE A O 1
ATOM 2306 N N . PRO A 1 287 ? -2.409 -4.463 -5.915 1.00 29.30 287 PRO A N 1
ATOM 2307 C CA . PRO A 1 287 ? -1.847 -5.469 -5.039 1.00 29.30 287 PRO A CA 1
ATOM 2308 C C . PRO A 1 287 ? -1.157 -4.699 -3.912 1.00 29.30 287 PRO A C 1
ATOM 2310 O O . PRO A 1 287 ? 0.014 -4.345 -3.987 1.00 29.30 287 PRO A O 1
ATOM 2313 N N . ILE A 1 288 ? -1.925 -4.358 -2.880 1.00 33.03 288 ILE A N 1
ATOM 2314 C CA . ILE A 1 288 ? -1.397 -3.973 -1.587 1.00 33.03 288 ILE A CA 1
ATOM 2315 C C . ILE A 1 288 ? -0.839 -5.279 -1.048 1.00 33.03 288 ILE A C 1
ATOM 2317 O O . ILE A 1 288 ? -1.566 -6.134 -0.545 1.00 33.03 288 ILE A O 1
ATOM 2321 N N . ILE A 1 289 ? 0.447 -5.489 -1.303 1.00 33.03 289 ILE A N 1
ATOM 2322 C CA . ILE A 1 289 ? 1.185 -6.665 -0.875 1.00 33.03 289 ILE A CA 1
ATOM 2323 C C . ILE A 1 289 ? 1.222 -6.630 0.645 1.00 33.03 289 ILE A C 1
ATOM 2325 O O . ILE A 1 289 ? 2.155 -6.051 1.157 1.00 33.03 289 ILE A O 1
ATOM 2329 N N . PHE A 1 290 ? 0.270 -7.236 1.359 1.00 29.02 290 PHE A N 1
ATOM 2330 C CA . PHE A 1 290 ? 0.498 -7.809 2.690 1.00 29.02 290 PHE A CA 1
ATOM 2331 C C . PHE A 1 290 ? -0.580 -8.845 3.049 1.00 29.02 290 PHE A C 1
ATOM 2333 O O . PHE A 1 290 ? -1.776 -8.604 2.918 1.00 29.02 290 PHE A O 1
ATOM 2340 N N . SER A 1 291 ? -0.088 -9.985 3.549 1.00 30.70 291 SER A N 1
ATOM 2341 C CA . SER A 1 291 ? -0.775 -11.102 4.212 1.00 30.70 291 SER A CA 1
ATOM 2342 C C . SER A 1 291 ? -1.913 -11.791 3.451 1.00 30.70 291 SER A C 1
ATOM 2344 O O . SER A 1 291 ? -3.009 -11.263 3.292 1.00 30.70 291 SER A O 1
ATOM 2346 N N . GLY A 1 292 ? -1.668 -13.051 3.096 1.00 23.67 292 GLY A N 1
ATOM 2347 C CA . GLY A 1 292 ? -2.695 -13.993 2.672 1.00 23.67 292 GLY A CA 1
ATOM 2348 C C . GLY A 1 292 ? -2.485 -14.484 1.249 1.00 23.67 292 GLY A C 1
ATOM 2349 O O . GLY A 1 292 ? -2.666 -13.757 0.277 1.00 23.67 292 GLY A O 1
ATOM 2350 N N . ARG A 1 293 ? -2.179 -15.776 1.118 1.00 23.56 293 ARG A N 1
ATOM 2351 C CA . ARG A 1 293 ? -2.506 -16.532 -0.092 1.00 23.56 293 ARG A CA 1
ATOM 2352 C C . ARG A 1 293 ? -3.958 -16.224 -0.480 1.00 23.56 293 ARG A C 1
ATOM 2354 O O . ARG A 1 293 ? -4.873 -16.702 0.183 1.00 23.56 293 ARG A O 1
ATOM 2361 N N . ILE A 1 294 ? -4.176 -15.570 -1.616 1.00 26.52 294 ILE A N 1
ATOM 2362 C CA . ILE A 1 294 ? -5.363 -15.842 -2.437 1.00 26.52 294 ILE A CA 1
ATOM 2363 C C . ILE A 1 294 ? -4.937 -16.849 -3.511 1.00 26.52 294 ILE A C 1
ATOM 2365 O O . ILE A 1 294 ? -5.042 -16.624 -4.707 1.00 26.52 294 ILE A O 1
ATOM 2369 N N . SER A 1 295 ? -4.399 -17.990 -3.077 1.00 24.84 295 SER A N 1
ATOM 2370 C CA . SER A 1 295 ? -4.315 -19.188 -3.913 1.00 24.84 295 SER A CA 1
ATOM 2371 C C . SER A 1 295 ? -5.297 -20.198 -3.337 1.00 24.84 295 SER A C 1
ATOM 2373 O O . SER A 1 295 ? -4.942 -21.116 -2.599 1.00 24.84 295 SER A O 1
ATOM 2375 N N . GLY A 1 296 ? -6.571 -19.964 -3.611 1.00 22.83 296 GLY A N 1
ATOM 2376 C CA . GLY A 1 296 ? -7.654 -20.821 -3.174 1.00 22.83 296 GLY A CA 1
ATOM 2377 C C . GLY A 1 296 ? -8.817 -20.636 -4.120 1.00 22.83 296 GLY A C 1
ATOM 2378 O O . GLY A 1 296 ? -9.640 -19.750 -3.933 1.00 22.83 296 GLY A O 1
ATOM 2379 N N . THR A 1 297 ? -8.889 -21.484 -5.144 1.00 21.73 297 THR A N 1
ATOM 2380 C CA . THR A 1 297 ? -10.165 -21.712 -5.818 1.00 21.73 297 THR A CA 1
ATOM 2381 C C . THR A 1 297 ? -11.098 -22.270 -4.746 1.00 21.73 297 THR A C 1
ATOM 2383 O O . THR A 1 297 ? -10.985 -23.443 -4.389 1.00 21.73 297 THR A O 1
ATOM 2386 N N . ILE A 1 298 ? -11.983 -21.448 -4.179 1.00 22.36 298 ILE A N 1
ATOM 2387 C CA . ILE A 1 298 ? -13.072 -21.951 -3.345 1.00 22.36 298 ILE A CA 1
ATOM 2388 C C . ILE A 1 298 ? -14.034 -22.654 -4.306 1.00 22.36 298 ILE A C 1
ATOM 2390 O O . ILE A 1 298 ? -14.971 -22.065 -4.835 1.00 22.36 298 ILE A O 1
ATOM 2394 N N . LYS A 1 299 ? -13.777 -23.938 -4.572 1.00 23.05 299 LYS A N 1
ATOM 2395 C CA . LYS A 1 299 ? -14.798 -24.852 -5.080 1.00 23.05 299 LYS A CA 1
ATOM 2396 C C . LYS A 1 299 ? -15.786 -25.091 -3.940 1.00 23.05 299 LYS A C 1
ATOM 2398 O O . LYS A 1 299 ? -15.678 -26.078 -3.221 1.00 23.05 299 LYS A O 1
ATOM 2403 N N . GLN A 1 300 ? -16.735 -24.178 -3.751 1.00 24.03 300 GLN A N 1
ATOM 2404 C CA . GLN A 1 300 ? -17.977 -24.536 -3.075 1.00 24.03 300 GLN A CA 1
ATOM 2405 C C . GLN A 1 300 ? -18.793 -25.405 -4.046 1.00 24.03 300 GLN A C 1
ATOM 2407 O O . GLN A 1 300 ? -19.047 -24.973 -5.175 1.00 24.03 300 GLN A O 1
ATOM 2412 N N . PRO A 1 301 ? -19.191 -26.633 -3.671 1.00 22.86 301 PRO A N 1
ATOM 2413 C CA . PRO A 1 301 ? -20.097 -27.423 -4.491 1.00 22.86 301 PRO A CA 1
ATOM 2414 C C . PRO A 1 301 ? -21.465 -26.731 -4.483 1.00 22.86 301 PRO A C 1
ATOM 2416 O O . PRO A 1 301 ? -22.122 -26.691 -3.448 1.00 22.86 301 PRO A O 1
ATOM 2419 N N . GLY A 1 302 ? -21.880 -26.165 -5.620 1.00 29.45 302 GLY A N 1
ATOM 2420 C CA . GLY A 1 302 ? -23.250 -25.668 -5.808 1.00 29.45 302 GLY A CA 1
ATOM 2421 C C . GLY A 1 302 ? -23.420 -24.217 -6.265 1.00 29.45 302 GLY A C 1
ATOM 2422 O O . GLY A 1 302 ? -24.553 -23.823 -6.513 1.00 29.45 302 GLY A O 1
ATOM 2423 N N . MET A 1 303 ? -22.351 -23.431 -6.442 1.00 23.94 303 MET A N 1
ATOM 2424 C CA . MET A 1 303 ? -22.441 -22.108 -7.082 1.00 23.94 303 MET A CA 1
ATOM 2425 C C . MET A 1 303 ? -21.644 -22.076 -8.385 1.00 23.94 303 MET A C 1
ATOM 2427 O O . MET A 1 303 ? -20.440 -21.829 -8.410 1.00 23.94 303 MET A O 1
ATOM 2431 N N . THR A 1 304 ? -22.333 -22.328 -9.494 1.00 22.61 304 THR A N 1
ATOM 2432 C CA . THR A 1 304 ? -21.834 -22.034 -10.837 1.00 22.61 304 THR A CA 1
ATOM 2433 C C . THR A 1 304 ? -21.917 -20.520 -11.038 1.00 22.61 304 THR A C 1
ATOM 2435 O O . THR A 1 304 ? -22.999 -19.980 -11.258 1.00 22.61 304 THR A O 1
ATOM 2438 N N . LEU A 1 305 ? -20.790 -19.810 -10.945 1.00 22.09 305 LEU A N 1
ATOM 2439 C CA . LEU A 1 305 ? -20.690 -18.444 -11.463 1.00 22.09 305 LEU A CA 1
ATOM 2440 C C . LEU A 1 305 ? -20.659 -18.539 -12.990 1.00 22.09 305 LEU A C 1
ATOM 2442 O O . LEU A 1 305 ? -19.616 -18.751 -13.607 1.00 22.09 305 LEU A O 1
ATOM 2446 N N . THR A 1 306 ? -21.838 -18.456 -13.600 1.00 22.20 306 THR A N 1
ATOM 2447 C CA . THR A 1 306 ? -21.988 -18.288 -15.042 1.00 22.20 306 THR A CA 1
ATOM 2448 C C . THR A 1 306 ? -21.271 -17.000 -15.433 1.00 22.20 306 THR A C 1
ATOM 2450 O O . THR A 1 306 ? -21.667 -15.919 -15.002 1.00 22.20 306 THR A O 1
ATOM 2453 N N . GLN A 1 307 ? -20.211 -17.103 -16.239 1.00 23.27 307 GLN A N 1
ATOM 2454 C CA . GLN A 1 307 ? -19.649 -15.957 -16.949 1.00 23.27 307 GLN A CA 1
ATOM 2455 C C . GLN A 1 307 ? -20.780 -15.281 -17.731 1.00 23.27 307 GLN A C 1
ATOM 2457 O O . GLN A 1 307 ? -21.244 -15.803 -18.747 1.00 23.27 307 GLN A O 1
ATOM 2462 N N . ALA A 1 308 ? -21.239 -14.125 -17.261 1.00 21.92 308 ALA A N 1
ATOM 2463 C CA . ALA A 1 308 ? -22.130 -13.279 -18.031 1.00 21.92 308 ALA A CA 1
ATOM 2464 C C . ALA A 1 308 ? -21.317 -12.657 -19.177 1.00 21.92 308 ALA A C 1
ATOM 2466 O O . ALA A 1 308 ? -20.692 -11.612 -19.028 1.00 21.92 308 ALA A O 1
ATOM 2467 N N . ARG A 1 309 ? -21.299 -13.327 -20.337 1.00 22.06 309 ARG A N 1
ATOM 2468 C CA . ARG A 1 309 ? -20.955 -12.695 -21.616 1.00 22.06 309 ARG A CA 1
ATOM 2469 C C . ARG A 1 309 ? -22.060 -11.694 -21.941 1.00 22.06 309 ARG A C 1
ATOM 2471 O O . ARG A 1 309 ? -23.098 -12.093 -22.468 1.00 22.06 309 ARG A O 1
ATOM 2478 N N . LEU A 1 310 ? -21.843 -10.407 -21.678 1.00 22.19 310 LEU A N 1
ATOM 2479 C CA . LEU A 1 310 ? -22.640 -9.380 -22.340 1.00 22.19 310 LEU A CA 1
ATOM 2480 C C . LEU A 1 310 ? -22.250 -9.371 -23.825 1.00 22.19 310 LEU A C 1
ATOM 2482 O O . LEU A 1 310 ? -21.161 -8.949 -24.202 1.00 22.19 310 LEU A O 1
ATOM 2486 N N . HIS A 1 311 ? -23.131 -9.914 -24.665 1.00 21.86 311 HIS A N 1
ATOM 2487 C CA . HIS A 1 311 ? -23.109 -9.673 -26.103 1.00 21.86 311 HIS A CA 1
ATOM 2488 C C . HIS A 1 311 ? -23.554 -8.231 -26.346 1.00 21.86 311 HIS A C 1
ATOM 2490 O O . HIS A 1 311 ? -24.725 -7.909 -26.150 1.00 21.86 311 HIS A O 1
ATOM 2496 N N . LEU A 1 312 ? -22.640 -7.379 -26.803 1.00 23.92 312 LEU A N 1
ATOM 2497 C CA . LEU A 1 312 ? -23.009 -6.112 -27.421 1.00 23.92 312 LEU A CA 1
ATOM 2498 C C . LEU A 1 312 ? -23.496 -6.416 -28.845 1.00 23.92 312 LEU A C 1
ATOM 2500 O O . LEU A 1 312 ? -22.724 -6.845 -29.702 1.00 23.92 312 LEU A O 1
ATOM 2504 N N . LYS A 1 313 ? -24.803 -6.259 -29.079 1.00 21.31 313 LYS A N 1
ATOM 2505 C CA . LYS A 1 313 ? -25.341 -6.084 -30.431 1.00 21.31 313 LYS A CA 1
ATOM 2506 C C . LYS A 1 313 ? -25.084 -4.631 -30.836 1.00 21.31 313 LYS A C 1
ATOM 2508 O O . LYS A 1 313 ? -25.618 -3.755 -30.168 1.00 21.31 313 LYS A O 1
ATOM 2513 N N . THR A 1 314 ? -24.268 -4.492 -31.887 1.00 34.84 314 THR A N 1
ATOM 2514 C CA . THR A 1 314 ? -24.070 -3.369 -32.837 1.00 34.84 314 THR A CA 1
ATOM 2515 C C . THR A 1 314 ? -24.287 -1.956 -32.327 1.00 34.84 314 THR A C 1
ATOM 2517 O O . THR A 1 314 ? -25.465 -1.600 -32.103 1.00 34.84 314 THR A O 1
#

Radius of gyration: 22.92 Å; chains: 1; bounding box: 53×50×58 Å